Protein AF-A0A956BKE4-F1 (afdb_monomer_lite)

Sequence (329 aa):
MQPDVLEALGRVFEAPDSHETRLVVGDRLLELGDPRGELVQLQHAGGPPTRRAAWLLRKHRRTLLGPLERVAFHDAGFRLGFAHDVILRSSELYRLDRDGIDTSPYWSTVRRLGLARSARGWALAQDLPGLDEVRTLGNDALLDLLTGPTRAWTGLGLEGATLRDPFGEADAALLEALPELPRVLPSLRRLTVDPSGLREAQDLLPALDLRTLTVHTTWMDARLAALVPPGLERLVLSWPAWFGRSSWELELCGRTLVIRRHARLPDPPVALLRLLRVTHRHFPFTRVVIEDHAGWTAPPGRIAQLRLHHDLRERMGVREVSTPAWWTG

Foldseek 3Di:
DDPVLVVLVVVCLVVVPPLVSLQVSLCVCVVVVHLLSVLLVQLVVDDDQDPSNVVSCVPCVCVLAPLCNQFFDSDFDDHSSATAAGEGDQVSLVVCVPPVSLPDSSLSNHAEYEYPQDPSVLVSLVSRPRHQEYADYALNSLLCLLPDDADNHLEYHHAPVACDDPVGHRDVSSLVSLLCCCVSCVNYAEYEYEPVVLVSCQVVQQVHQYQEYEYAYPDDDLCVLVRHHPNHQWYWYWYDQPVDFWIWTWIDGQQETEIETDGDDDDDQPVVLVVCVSCCVRRQHQEYEYYYPPPDQDDDDVVSVVVSVCCCCPVRVRNYYHDPPSNND

Structure (mmCIF, N/CA/C/O backbone):
data_AF-A0A956BKE4-F1
#
_entry.id   AF-A0A956BKE4-F1
#
loop_
_atom_site.group_PDB
_atom_site.id
_atom_site.type_symbol
_atom_site.label_atom_id
_atom_site.label_alt_id
_atom_site.label_comp_id
_atom_site.label_asym_id
_atom_site.label_entity_id
_atom_site.label_seq_id
_atom_site.pdbx_PDB_ins_code
_atom_site.Cartn_x
_atom_site.Cartn_y
_atom_site.Cartn_z
_atom_site.occupancy
_atom_site.B_iso_or_equiv
_atom_site.auth_seq_id
_atom_site.auth_comp_id
_atom_site.auth_asym_id
_atom_site.auth_atom_id
_atom_site.pdbx_PDB_model_num
ATOM 1 N N . MET A 1 1 ? -13.024 13.998 21.765 1.00 76.38 1 MET A N 1
ATOM 2 C CA . MET A 1 1 ? -13.622 12.710 21.355 1.00 76.38 1 MET A CA 1
ATOM 3 C C . MET A 1 1 ? -14.324 12.129 22.569 1.00 76.38 1 MET A C 1
ATOM 5 O O . MET A 1 1 ? -13.790 12.302 23.658 1.00 76.38 1 MET A O 1
ATOM 9 N N . GLN A 1 2 ? -15.525 11.567 22.413 1.00 88.69 2 GLN A N 1
ATOM 10 C CA . GLN A 1 2 ? -16.280 11.014 23.545 1.00 88.69 2 GLN A CA 1
ATOM 11 C C . GLN A 1 2 ? -15.562 9.762 24.118 1.00 88.69 2 GLN A C 1
ATOM 13 O O . GLN A 1 2 ? -14.835 9.104 23.365 1.00 88.69 2 GLN A O 1
ATOM 18 N N . PRO A 1 3 ? -15.677 9.457 25.429 1.00 89.62 3 PRO A N 1
ATOM 19 C CA . PRO A 1 3 ? -14.931 8.361 26.068 1.00 89.62 3 PRO A CA 1
ATOM 20 C C . PRO A 1 3 ? -15.222 6.970 25.489 1.00 89.62 3 PRO A C 1
ATOM 22 O O . PRO A 1 3 ? -14.313 6.167 25.320 1.00 89.62 3 PRO A O 1
ATOM 25 N N . ASP A 1 4 ? -16.473 6.718 25.122 1.00 89.25 4 ASP A N 1
ATOM 26 C CA . ASP A 1 4 ? -16.939 5.497 24.461 1.00 89.25 4 ASP A CA 1
ATOM 27 C C . ASP A 1 4 ? -16.286 5.289 23.082 1.00 89.25 4 ASP A C 1
ATOM 29 O O . ASP A 1 4 ? -15.895 4.179 22.730 1.00 89.25 4 ASP A O 1
ATOM 33 N N . VAL A 1 5 ? -16.090 6.364 22.313 1.00 91.12 5 VAL A N 1
ATOM 34 C CA . VAL A 1 5 ? -15.376 6.314 21.026 1.00 91.12 5 VAL A CA 1
ATOM 35 C C . VAL A 1 5 ? -13.895 6.004 21.226 1.00 91.12 5 VAL A C 1
ATOM 37 O O . VAL A 1 5 ? -13.310 5.255 20.445 1.00 91.12 5 VAL A O 1
ATOM 40 N N . LEU A 1 6 ? -13.275 6.579 22.260 1.00 92.00 6 LEU A N 1
ATOM 41 C CA . LEU A 1 6 ? -11.884 6.285 22.616 1.00 92.00 6 LEU A CA 1
ATOM 42 C C . LEU A 1 6 ? -11.709 4.813 23.000 1.00 92.00 6 LEU A C 1
ATOM 44 O O . LEU A 1 6 ? -10.761 4.180 22.541 1.00 92.00 6 LEU A O 1
ATOM 48 N N . GLU A 1 7 ? -12.639 4.264 23.781 1.00 93.56 7 GLU A N 1
ATOM 49 C CA . GLU A 1 7 ? -12.646 2.849 24.154 1.00 93.56 7 GLU A CA 1
ATOM 50 C C . GLU A 1 7 ? -12.809 1.946 22.923 1.00 93.56 7 GLU A C 1
ATOM 52 O O . GLU A 1 7 ? -12.041 1.002 22.731 1.00 93.56 7 GLU A O 1
ATOM 57 N N . ALA A 1 8 ? -13.756 2.265 22.039 1.00 92.56 8 ALA A N 1
ATOM 58 C CA . ALA A 1 8 ? -13.988 1.492 20.825 1.00 92.56 8 ALA A CA 1
ATOM 59 C C . ALA A 1 8 ? -12.773 1.535 19.872 1.00 92.56 8 ALA A C 1
ATOM 61 O O . ALA A 1 8 ? -12.405 0.515 19.288 1.00 92.56 8 ALA A O 1
ATOM 62 N N . LEU A 1 9 ? -12.093 2.684 19.765 1.00 95.06 9 LEU A N 1
ATOM 63 C CA . LEU A 1 9 ? -10.816 2.792 19.052 1.00 95.06 9 LEU A CA 1
ATOM 64 C C . LEU A 1 9 ? -9.717 1.941 19.699 1.00 95.06 9 LEU A C 1
ATOM 66 O O . LEU A 1 9 ? -8.976 1.282 18.976 1.00 95.06 9 LEU A O 1
ATOM 70 N N . GLY A 1 10 ? -9.641 1.909 21.033 1.00 95.81 10 GLY A N 1
ATOM 71 C CA . GLY A 1 10 ? -8.727 1.036 21.775 1.00 95.81 10 GLY A CA 1
ATOM 72 C C . GLY A 1 10 ? -8.870 -0.429 21.365 1.00 95.81 10 GLY A C 1
ATOM 73 O O . GLY A 1 10 ? -7.882 -1.061 21.001 1.00 95.81 10 GLY A O 1
ATOM 74 N N . ARG A 1 11 ? -10.109 -0.927 21.276 1.00 96.12 11 ARG A N 1
ATOM 75 C CA . ARG A 1 11 ? -10.391 -2.302 20.827 1.00 96.12 11 ARG A CA 1
ATOM 76 C C . ARG A 1 11 ? -9.941 -2.566 19.388 1.00 96.12 11 ARG A C 1
ATOM 78 O O . ARG A 1 11 ? -9.489 -3.666 19.085 1.00 96.12 11 ARG A O 1
ATOM 85 N N . VAL A 1 12 ? -10.034 -1.576 18.492 1.00 96.62 12 VAL A N 1
ATOM 86 C CA . VAL A 1 12 ? -9.461 -1.706 17.137 1.00 96.62 12 VAL A CA 1
ATOM 87 C C . VAL A 1 12 ? -7.946 -1.840 17.208 1.00 96.62 12 VAL A C 1
ATOM 89 O O . VAL A 1 12 ? -7.381 -2.604 16.438 1.00 96.62 12 VAL A O 1
ATOM 92 N N . PHE A 1 13 ? -7.273 -1.122 18.103 1.00 95.00 13 PHE A N 1
ATOM 93 C CA . PHE A 1 13 ? -5.817 -1.200 18.214 1.00 95.00 13 PHE A CA 1
ATOM 94 C C . PHE A 1 13 ? -5.327 -2.499 18.864 1.00 95.00 13 PHE A C 1
ATOM 96 O O . PHE A 1 13 ? -4.248 -2.978 18.526 1.00 95.00 13 PHE A O 1
ATOM 103 N N . GLU A 1 14 ? -6.129 -3.094 19.745 1.00 95.19 14 GLU A N 1
ATOM 104 C CA . GLU A 1 14 ? -5.876 -4.420 20.324 1.00 95.19 14 GLU A CA 1
ATOM 105 C C . GLU A 1 14 ? -6.155 -5.553 19.322 1.00 95.19 14 GLU A C 1
ATOM 107 O O . GLU A 1 14 ? -5.438 -6.551 19.296 1.00 95.19 14 GLU A O 1
ATOM 112 N N . ALA A 1 15 ? -7.166 -5.386 18.461 1.00 95.50 15 ALA A N 1
ATOM 113 C CA . ALA A 1 15 ? -7.554 -6.352 17.434 1.00 95.50 15 ALA A CA 1
ATOM 114 C C . ALA A 1 15 ? -7.604 -5.711 16.029 1.00 95.50 15 ALA A C 1
ATOM 116 O O . ALA A 1 15 ? -8.676 -5.625 15.413 1.00 95.50 15 ALA A O 1
ATOM 117 N N . PRO A 1 16 ? -6.454 -5.286 15.469 1.00 95.12 16 PRO A N 1
ATOM 118 C CA . PRO A 1 16 ? -6.404 -4.493 14.240 1.00 95.12 16 PRO A CA 1
ATOM 119 C C . PRO A 1 16 ? -7.000 -5.179 13.015 1.00 95.12 16 PRO A C 1
ATOM 121 O O . PRO A 1 16 ? -7.456 -4.476 12.116 1.00 95.12 16 PRO A O 1
ATOM 124 N N . ASP A 1 17 ? -7.073 -6.506 12.946 1.00 93.75 17 ASP A N 1
ATOM 125 C CA . ASP A 1 17 ? -7.699 -7.196 11.808 1.00 93.75 17 ASP A CA 1
ATOM 126 C C . ASP A 1 17 ? -9.184 -7.499 11.981 1.00 93.75 17 ASP A C 1
ATOM 128 O O . ASP A 1 17 ? -9.814 -7.957 11.027 1.00 93.75 17 ASP A O 1
ATOM 132 N N . SER A 1 18 ? -9.769 -7.205 13.144 1.00 96.62 18 SER A N 1
ATOM 133 C CA . SER A 1 18 ? -11.194 -7.424 13.376 1.00 96.62 18 SER A CA 1
ATOM 134 C C . SER A 1 18 ? -12.027 -6.447 12.547 1.00 96.62 18 SER A C 1
ATOM 136 O O . SER A 1 18 ? -12.136 -5.257 12.860 1.00 96.62 18 SER A O 1
ATOM 138 N N . HIS A 1 19 ? -12.620 -6.944 11.457 1.00 96.25 19 HIS A N 1
ATOM 139 C CA . HIS A 1 19 ? -13.528 -6.148 10.626 1.00 96.25 19 HIS A CA 1
ATOM 140 C C . HIS A 1 19 ? -14.740 -5.712 11.440 1.00 96.25 19 HIS A C 1
ATOM 142 O O . HIS A 1 19 ? -15.080 -4.537 11.409 1.00 96.25 19 HIS A O 1
ATOM 148 N N . GLU A 1 20 ? -15.318 -6.621 12.225 1.00 96.62 20 GLU A N 1
ATOM 149 C CA . GLU A 1 20 ? -16.465 -6.350 13.095 1.00 96.62 20 GLU A CA 1
ATOM 150 C C . GLU A 1 20 ? -16.193 -5.175 14.043 1.00 96.62 20 GLU A C 1
ATOM 152 O O . GLU A 1 20 ? -16.960 -4.214 14.077 1.00 96.62 20 GLU A O 1
ATOM 157 N N . THR A 1 21 ? -15.047 -5.174 14.731 1.00 96.75 21 THR A N 1
ATOM 158 C CA . THR A 1 21 ? -14.680 -4.083 15.649 1.00 96.75 21 THR A CA 1
ATOM 159 C C . THR A 1 21 ? -14.525 -2.749 14.913 1.00 96.75 21 THR A C 1
ATOM 161 O O . THR A 1 21 ? -14.952 -1.708 15.416 1.00 96.75 21 THR A O 1
ATOM 164 N N . ARG A 1 22 ? -13.967 -2.760 13.694 1.00 97.88 22 ARG A N 1
ATOM 165 C CA . ARG A 1 22 ? -13.851 -1.552 12.861 1.00 97.88 22 ARG A CA 1
ATOM 166 C C . ARG A 1 22 ? -15.215 -1.028 12.402 1.00 97.88 22 ARG A C 1
ATOM 168 O O . ARG A 1 22 ? -15.371 0.188 12.328 1.00 97.88 22 ARG A O 1
ATOM 175 N N . LEU A 1 23 ? -16.183 -1.904 12.118 1.00 97.69 23 LEU A N 1
ATOM 176 C CA . LEU A 1 23 ? -17.549 -1.514 11.743 1.00 97.69 23 LEU A CA 1
ATOM 177 C C . LEU A 1 23 ? -18.296 -0.878 12.913 1.00 97.69 23 LEU A C 1
ATOM 179 O O . LEU A 1 23 ? -18.848 0.202 12.739 1.00 97.69 23 LEU A O 1
ATOM 183 N N . VAL A 1 24 ? -18.205 -1.462 14.112 1.00 96.56 24 VAL A N 1
ATOM 184 C CA . VAL A 1 24 ? -18.804 -0.888 15.331 1.00 96.56 24 VAL A CA 1
ATOM 185 C C . VAL A 1 24 ? -18.264 0.522 15.602 1.00 96.56 24 VAL A C 1
ATOM 187 O O . VAL A 1 24 ? -19.028 1.450 15.872 1.00 96.56 24 VAL A O 1
ATOM 190 N N . VAL A 1 25 ? -16.946 0.721 15.473 1.00 97.31 25 VAL A N 1
ATOM 191 C CA . VAL A 1 25 ? -16.342 2.063 15.553 1.00 97.31 25 VAL A CA 1
ATOM 192 C C . VAL A 1 25 ? -16.839 2.966 14.425 1.00 97.31 25 VAL A C 1
ATOM 194 O O . VAL A 1 25 ? -17.095 4.147 14.652 1.00 97.31 25 VAL A O 1
ATOM 197 N N . GLY A 1 26 ? -16.975 2.427 13.213 1.00 97.44 26 GLY A N 1
ATOM 198 C CA . GLY A 1 26 ? -17.485 3.137 1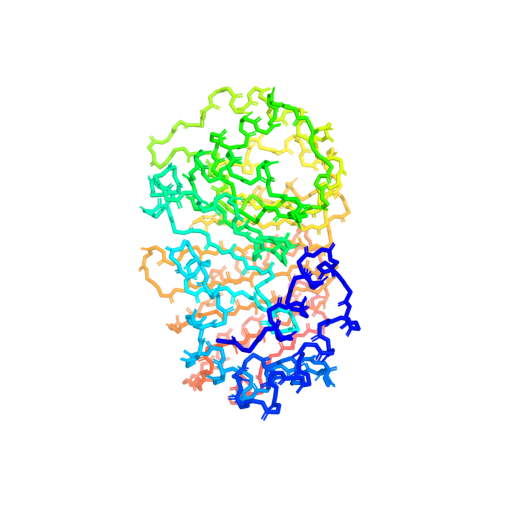2.047 1.00 97.44 26 GLY A CA 1
ATOM 199 C C . GLY A 1 26 ? -18.893 3.688 12.247 1.00 97.44 26 GLY A C 1
ATOM 200 O O . GLY A 1 26 ? -19.108 4.869 11.981 1.00 97.44 26 GLY A O 1
ATOM 201 N N . ASP A 1 27 ? -19.819 2.873 12.754 1.00 97.62 27 ASP A N 1
ATOM 202 C CA . ASP A 1 27 ? -21.195 3.273 13.068 1.00 97.62 27 ASP A CA 1
ATOM 203 C C . ASP A 1 27 ? -21.211 4.400 14.102 1.00 97.62 27 ASP A C 1
ATOM 205 O O . ASP A 1 27 ? -21.812 5.452 13.879 1.00 97.62 27 ASP A O 1
ATOM 209 N N . ARG A 1 28 ? -20.450 4.246 15.193 1.00 96.38 28 ARG A N 1
ATOM 210 C CA . ARG A 1 28 ? -20.397 5.263 16.249 1.00 96.38 28 ARG A CA 1
ATOM 211 C C . ARG A 1 28 ? -19.804 6.587 15.768 1.00 96.38 28 ARG A C 1
ATOM 213 O O . ARG A 1 28 ? -20.284 7.661 16.117 1.00 96.38 28 ARG A O 1
ATOM 220 N N . LEU A 1 29 ? -18.755 6.524 14.953 1.00 96.81 29 LEU A N 1
ATOM 221 C CA . LEU A 1 29 ? -18.141 7.707 14.352 1.00 96.81 29 LEU A CA 1
ATOM 222 C C . LEU A 1 29 ? -19.062 8.368 13.321 1.00 96.81 29 LEU A C 1
ATOM 224 O O . LEU A 1 29 ? -19.060 9.594 13.209 1.00 96.81 29 LEU A O 1
ATOM 228 N N . LEU A 1 30 ? -19.871 7.585 12.604 1.00 97.38 30 LEU A N 1
ATOM 229 C CA . LEU A 1 30 ? -20.850 8.100 11.652 1.00 97.38 30 LEU A CA 1
ATOM 230 C C . LEU A 1 30 ? -21.956 8.893 12.358 1.00 97.38 30 LEU A C 1
ATOM 232 O O . LEU A 1 30 ? -22.290 9.984 11.898 1.00 97.38 30 LEU A O 1
ATOM 236 N N . GLU A 1 31 ? -22.467 8.402 13.492 1.00 96.56 31 GLU A N 1
ATOM 237 C CA . GLU A 1 31 ? -23.450 9.118 14.327 1.00 96.56 31 GLU A CA 1
ATOM 238 C C . GLU A 1 31 ? -22.936 10.490 14.791 1.00 96.56 31 GLU A C 1
ATOM 240 O O . GLU A 1 31 ? -23.704 11.442 14.923 1.00 96.56 31 GLU A O 1
ATOM 245 N N . LEU A 1 32 ? -21.623 10.609 14.997 1.00 96.19 32 LEU A N 1
ATOM 246 C CA . LEU A 1 32 ? -20.953 11.851 15.392 1.00 96.19 32 LEU A CA 1
ATOM 247 C C . LEU A 1 32 ? -20.557 12.743 14.206 1.00 96.19 32 LEU A C 1
ATOM 249 O O . LEU A 1 32 ? -19.983 13.814 14.410 1.00 96.19 32 LEU A O 1
ATOM 253 N N . GLY A 1 33 ? -20.832 12.314 12.971 1.00 96.12 33 GLY A N 1
ATOM 254 C CA . GLY A 1 33 ? -20.437 13.025 11.756 1.00 96.12 33 GLY A CA 1
ATOM 255 C C . GLY A 1 33 ? -18.925 13.031 11.500 1.00 96.12 33 GLY A C 1
ATOM 256 O O . GLY A 1 33 ? -18.431 13.897 10.773 1.00 96.12 33 GLY A O 1
ATOM 257 N N . ASP A 1 34 ? -18.172 12.098 12.090 1.00 97.31 34 ASP A N 1
ATOM 258 C CA . ASP A 1 34 ? -16.735 11.980 11.858 1.00 97.31 34 ASP A CA 1
ATOM 259 C C . ASP A 1 34 ? -16.465 11.355 10.470 1.00 97.31 34 ASP A C 1
ATOM 261 O O . ASP A 1 34 ? -17.034 10.311 10.126 1.00 97.31 34 ASP A O 1
ATOM 265 N N . PRO A 1 35 ? -15.572 11.950 9.651 1.00 97.88 35 PRO A N 1
ATOM 266 C CA . PRO A 1 35 ? -15.281 11.466 8.300 1.00 97.88 35 PRO A CA 1
ATOM 267 C C . PRO A 1 35 ? -14.727 10.034 8.258 1.00 97.88 35 PRO A C 1
ATOM 269 O O . PRO A 1 35 ? -14.822 9.378 7.218 1.00 97.88 35 PRO A O 1
ATOM 272 N N . ARG A 1 36 ? -14.138 9.533 9.352 1.00 97.88 36 ARG A N 1
ATOM 273 C CA . ARG A 1 36 ? -13.688 8.142 9.456 1.00 97.88 36 ARG A CA 1
ATOM 274 C C . ARG A 1 36 ? -14.869 7.181 9.444 1.00 97.88 36 ARG A C 1
ATOM 276 O O . ARG A 1 36 ? -14.777 6.170 8.756 1.00 97.88 36 ARG A O 1
ATOM 283 N N . GLY A 1 37 ? -15.957 7.504 10.146 1.00 98.06 37 GLY A N 1
ATOM 284 C CA . GLY A 1 37 ? -17.164 6.676 10.173 1.00 98.06 37 GLY A CA 1
ATOM 285 C C . GLY A 1 37 ? -17.753 6.499 8.778 1.00 98.06 37 GLY A C 1
ATOM 286 O O . GLY A 1 37 ? -17.958 5.377 8.321 1.00 98.06 37 GLY A O 1
ATOM 287 N N . GLU A 1 38 ? -17.891 7.601 8.034 1.00 98.31 38 GLU A N 1
ATOM 288 C CA . GLU A 1 38 ? -18.344 7.556 6.638 1.00 98.31 38 GLU A CA 1
ATOM 289 C C . GLU A 1 38 ? -17.397 6.730 5.746 1.00 98.31 38 GLU A C 1
ATOM 291 O O . GLU A 1 38 ? -17.845 5.921 4.931 1.00 98.31 38 GLU A O 1
ATOM 296 N N . LEU A 1 39 ? -16.077 6.884 5.911 1.00 98.19 39 LEU A N 1
ATOM 297 C CA . LEU A 1 39 ? -15.095 6.120 5.140 1.00 98.19 39 LEU A CA 1
ATOM 298 C C . LEU A 1 39 ? -15.158 4.611 5.433 1.00 98.19 39 LEU A C 1
ATOM 300 O O . LEU A 1 39 ? -15.017 3.823 4.498 1.00 98.19 39 LEU A O 1
ATOM 304 N N . VAL A 1 40 ? -15.386 4.207 6.690 1.00 98.25 40 VAL A N 1
ATOM 305 C CA . VAL A 1 40 ? -15.578 2.795 7.071 1.00 98.25 40 VAL A CA 1
ATOM 306 C C . VAL A 1 40 ? -16.740 2.196 6.286 1.00 98.25 40 VAL A C 1
ATOM 308 O O . VAL A 1 40 ? -16.545 1.186 5.613 1.00 98.25 40 VAL A O 1
ATOM 311 N N . GLN A 1 41 ? -17.908 2.846 6.301 1.00 98.00 41 GLN A N 1
ATOM 312 C CA . GLN A 1 41 ? -19.104 2.340 5.620 1.00 98.00 41 GLN A CA 1
ATOM 313 C C . GLN A 1 41 ? -18.906 2.223 4.110 1.00 98.00 41 GLN A C 1
ATOM 315 O O . GLN A 1 41 ? -19.234 1.202 3.506 1.00 98.00 41 GLN A O 1
ATOM 320 N N . LEU A 1 42 ? -18.300 3.244 3.494 1.00 97.31 42 LEU A N 1
ATOM 321 C CA . LEU A 1 42 ? -18.018 3.236 2.059 1.00 97.31 42 LEU A CA 1
ATOM 322 C C . LEU A 1 42 ? -17.060 2.111 1.657 1.00 97.31 42 LEU A C 1
ATOM 324 O O . LEU A 1 42 ? -17.205 1.553 0.575 1.00 97.31 42 LEU A O 1
ATOM 328 N N . GLN A 1 43 ? -16.072 1.791 2.495 1.00 96.75 43 GLN A N 1
ATOM 329 C CA . GLN A 1 43 ? -15.139 0.699 2.222 1.00 96.75 43 GLN A CA 1
ATOM 330 C C . GLN A 1 43 ? -15.736 -0.675 2.549 1.00 96.75 43 GLN A C 1
ATOM 332 O O . GLN A 1 43 ? -15.395 -1.647 1.878 1.00 96.75 43 GLN A O 1
ATOM 337 N N . HIS A 1 44 ? -16.627 -0.762 3.538 1.00 96.94 44 HIS A N 1
ATOM 338 C CA . HIS A 1 44 ? -17.317 -1.997 3.903 1.00 96.94 44 HIS A CA 1
ATOM 339 C C . HIS A 1 44 ? -18.329 -2.445 2.848 1.00 96.94 44 HIS A C 1
ATOM 341 O O . HIS A 1 44 ? -18.372 -3.629 2.522 1.00 96.94 44 HIS A O 1
ATOM 347 N N . ALA A 1 45 ? -19.077 -1.502 2.262 1.00 95.31 45 ALA A N 1
ATOM 348 C CA . ALA A 1 45 ? -20.019 -1.775 1.174 1.00 95.31 45 ALA A CA 1
ATOM 349 C C . ALA A 1 45 ? -19.361 -2.474 -0.037 1.00 95.31 45 ALA A C 1
ATOM 351 O O . ALA A 1 45 ? -20.048 -3.082 -0.857 1.00 95.31 45 ALA A O 1
ATOM 352 N N . GLY A 1 46 ? -18.029 -2.414 -0.132 1.00 90.19 46 GLY A N 1
ATOM 353 C CA . GLY A 1 46 ? -17.246 -3.067 -1.167 1.00 90.19 46 GLY A CA 1
ATOM 354 C C . GLY A 1 46 ? -17.316 -2.346 -2.512 1.00 90.19 46 GLY A C 1
ATOM 355 O O . GLY A 1 46 ? -17.866 -1.254 -2.653 1.00 90.19 46 GLY A O 1
ATOM 356 N N . GLY A 1 47 ? -16.716 -2.967 -3.526 1.00 84.25 47 GLY A N 1
ATOM 357 C CA . GLY A 1 47 ? -16.659 -2.415 -4.878 1.00 84.25 47 GLY A CA 1
ATOM 358 C C . GLY A 1 47 ? -15.521 -1.407 -5.108 1.00 84.25 47 GLY A C 1
ATOM 359 O O . GLY A 1 47 ? -14.656 -1.207 -4.251 1.00 84.25 47 GLY A O 1
ATOM 360 N N . PRO A 1 48 ? -15.459 -0.812 -6.314 1.00 83.81 48 PRO A N 1
ATOM 361 C CA . PRO A 1 48 ? -14.403 0.126 -6.674 1.00 83.81 48 PRO A CA 1
ATOM 362 C C . PRO A 1 48 ? -14.476 1.411 -5.829 1.00 83.81 48 PRO A C 1
ATOM 364 O O . PRO A 1 48 ? -15.572 1.833 -5.452 1.00 83.81 48 PRO A O 1
ATOM 367 N N . PRO A 1 49 ? -13.335 2.086 -5.573 1.00 86.81 49 PRO A N 1
ATOM 368 C CA . PRO A 1 49 ? -13.306 3.320 -4.795 1.00 86.81 49 PRO A CA 1
ATOM 369 C C . PRO A 1 49 ? -14.296 4.358 -5.330 1.00 86.81 49 PRO A C 1
ATOM 371 O O . PRO A 1 49 ? -14.193 4.824 -6.467 1.00 86.81 49 PRO A O 1
ATOM 374 N N . THR A 1 50 ? -15.264 4.744 -4.500 1.00 92.94 50 THR A N 1
ATOM 375 C CA . THR A 1 50 ? -16.257 5.745 -4.892 1.00 92.94 50 THR A CA 1
ATOM 376 C C . THR A 1 50 ? -15.622 7.136 -4.954 1.00 92.94 50 THR A C 1
ATOM 378 O O . THR A 1 50 ? -14.679 7.456 -4.222 1.00 92.94 50 THR A O 1
ATOM 381 N N . ARG A 1 51 ? -16.186 8.031 -5.781 1.00 95.31 51 ARG A N 1
ATOM 382 C CA . ARG A 1 51 ? -15.779 9.452 -5.804 1.00 95.31 51 ARG A CA 1
ATOM 383 C C . ARG A 1 51 ? -15.881 10.098 -4.419 1.00 95.31 51 ARG A C 1
ATOM 385 O O . ARG A 1 51 ? -15.092 10.987 -4.100 1.00 95.31 51 ARG A O 1
ATOM 392 N N . ARG A 1 52 ? -16.831 9.640 -3.595 1.00 96.75 52 ARG A N 1
ATOM 393 C CA . ARG A 1 52 ? -17.019 10.122 -2.227 1.00 96.75 52 ARG A CA 1
ATOM 394 C C . ARG A 1 52 ? -15.888 9.677 -1.301 1.00 96.75 52 ARG A C 1
ATOM 396 O O . ARG A 1 52 ? -15.324 10.529 -0.621 1.00 96.75 52 ARG A O 1
ATOM 403 N N . ALA A 1 53 ? -15.492 8.404 -1.342 1.00 96.25 53 ALA A N 1
ATOM 404 C CA . ALA A 1 53 ? -14.351 7.904 -0.573 1.00 96.25 53 ALA A CA 1
ATOM 405 C C . ALA A 1 53 ? -13.052 8.631 -0.961 1.00 96.25 53 ALA A C 1
ATOM 407 O O . ALA A 1 53 ? -12.318 9.104 -0.094 1.00 96.25 53 ALA A O 1
ATOM 408 N N . ALA A 1 54 ? -12.813 8.822 -2.263 1.00 94.81 54 ALA A N 1
ATOM 409 C CA . ALA A 1 54 ? -11.665 9.586 -2.750 1.00 94.81 54 ALA A CA 1
ATOM 410 C C . ALA A 1 54 ? -11.677 11.044 -2.250 1.00 94.81 54 ALA A C 1
ATOM 412 O O . ALA A 1 54 ? -10.642 11.586 -1.858 1.00 94.81 54 ALA A O 1
ATOM 413 N N . TRP A 1 55 ? -12.849 11.686 -2.219 1.00 96.50 55 TRP A N 1
ATOM 414 C CA . TRP A 1 55 ? -12.995 13.036 -1.676 1.00 96.50 55 TRP A CA 1
ATOM 415 C C . TRP A 1 55 ? -12.711 13.097 -0.170 1.00 96.50 55 TRP A C 1
ATOM 417 O O . TRP A 1 55 ? -11.995 14.005 0.258 1.00 96.50 55 TRP A O 1
ATOM 427 N N . LEU A 1 56 ? -13.216 12.136 0.616 1.00 97.25 56 LEU A N 1
ATOM 428 C CA . LEU A 1 56 ? -12.954 12.046 2.058 1.00 97.25 56 LEU A CA 1
ATOM 429 C C . LEU A 1 56 ? -11.461 11.897 2.330 1.00 97.25 56 LEU A C 1
ATOM 431 O O . LEU A 1 56 ? -10.901 12.673 3.101 1.00 97.25 56 LEU A O 1
ATOM 435 N N . LEU A 1 57 ? -10.806 10.965 1.635 1.00 95.38 57 LEU A N 1
ATOM 436 C CA . LEU A 1 57 ? -9.368 10.744 1.747 1.00 95.38 57 LEU A CA 1
ATOM 437 C C . LEU A 1 57 ? -8.573 11.995 1.388 1.00 95.38 57 LEU A C 1
ATOM 439 O O . LEU A 1 57 ? -7.635 12.334 2.095 1.00 95.38 57 LEU A O 1
ATOM 443 N N . ARG A 1 58 ? -8.966 12.724 0.340 1.00 94.31 58 ARG A N 1
ATOM 444 C CA . ARG A 1 58 ? -8.287 13.964 -0.052 1.00 94.31 58 ARG A CA 1
ATOM 445 C C . ARG A 1 58 ? -8.487 15.090 0.964 1.00 94.31 58 ARG A C 1
ATOM 447 O O . ARG A 1 58 ? -7.543 15.818 1.252 1.00 94.31 58 ARG A O 1
ATOM 454 N N . LYS A 1 59 ? -9.706 15.266 1.485 1.00 96.81 59 LYS A N 1
ATOM 455 C CA . LYS A 1 59 ? -10.066 16.410 2.340 1.00 96.81 59 LYS A CA 1
ATOM 456 C C . LYS A 1 59 ? -9.728 16.194 3.815 1.00 96.81 59 LYS A C 1
ATOM 458 O O . LYS A 1 59 ? -9.255 17.116 4.470 1.00 96.81 59 LYS A O 1
ATOM 463 N N . HIS A 1 60 ? -9.966 14.994 4.333 1.00 96.62 60 HIS A N 1
ATOM 464 C CA . HIS A 1 60 ? -9.868 14.668 5.759 1.00 96.62 60 HIS A CA 1
ATOM 465 C C . HIS A 1 60 ? -8.645 13.815 6.099 1.00 96.62 60 HIS A C 1
ATOM 467 O O . HIS A 1 60 ? -8.514 13.344 7.225 1.00 96.62 60 HIS A O 1
ATOM 473 N N . ARG A 1 61 ? -7.714 13.653 5.153 1.00 94.94 61 ARG A N 1
ATOM 474 C CA . ARG A 1 61 ? -6.519 12.817 5.295 1.00 94.94 61 ARG A CA 1
ATOM 475 C C . ARG A 1 61 ? -5.799 12.961 6.629 1.00 94.94 61 ARG A C 1
ATOM 477 O O . ARG A 1 61 ? -5.462 11.969 7.263 1.00 94.94 61 ARG A O 1
ATOM 484 N N . ARG A 1 62 ? -5.541 14.209 7.026 1.00 94.44 62 ARG A N 1
ATOM 485 C CA . ARG A 1 62 ? -4.758 14.533 8.220 1.00 94.44 62 ARG A CA 1
ATOM 486 C C . ARG A 1 62 ? -5.453 14.014 9.477 1.00 94.44 62 ARG A C 1
ATOM 488 O O . ARG A 1 62 ? -4.837 13.335 10.287 1.00 94.44 62 ARG A O 1
ATOM 495 N N . THR A 1 63 ? -6.762 14.236 9.569 1.00 95.00 63 THR A N 1
ATOM 496 C CA . THR A 1 63 ? -7.620 13.709 10.638 1.00 95.00 63 THR A CA 1
ATOM 497 C C . THR A 1 63 ? -7.674 12.179 10.626 1.00 95.00 63 THR A C 1
ATOM 499 O O . THR A 1 63 ? -7.600 11.549 11.677 1.00 95.00 63 THR A O 1
ATOM 502 N N . LEU A 1 64 ? -7.750 11.563 9.443 1.00 96.25 64 LEU A N 1
ATOM 503 C CA . LEU A 1 64 ? -7.797 10.104 9.296 1.00 96.25 64 LEU A CA 1
ATOM 504 C C . LEU A 1 64 ? -6.472 9.417 9.678 1.00 96.25 64 LEU A C 1
ATOM 506 O O . LEU A 1 64 ? -6.485 8.307 10.208 1.00 96.25 64 LEU A O 1
ATOM 510 N N . LEU A 1 65 ? -5.328 10.064 9.458 1.00 94.19 65 LEU A N 1
ATOM 511 C CA . LEU A 1 65 ? -4.025 9.555 9.903 1.00 94.19 65 LEU A CA 1
ATOM 512 C C . LEU A 1 65 ? -3.783 9.755 11.398 1.00 94.19 65 LEU A C 1
ATOM 514 O O . LEU A 1 65 ? -3.004 9.011 11.992 1.00 94.19 65 LEU A O 1
ATOM 518 N N . GLY A 1 66 ? -4.432 10.752 12.002 1.00 92.44 66 GLY A N 1
ATOM 519 C CA . GLY A 1 66 ? -4.222 11.086 13.404 1.00 92.44 66 GLY A CA 1
ATOM 520 C C . GLY A 1 66 ? -2.736 11.373 13.680 1.00 92.44 66 GLY A C 1
ATOM 521 O O . GLY A 1 66 ? -2.117 12.129 12.926 1.00 92.44 66 GLY A O 1
ATOM 522 N N . PRO A 1 67 ? -2.133 10.762 14.716 1.00 90.38 67 PRO A N 1
ATOM 523 C CA . PRO A 1 67 ? -0.715 10.949 15.036 1.00 90.38 67 PRO A CA 1
ATOM 524 C C . PRO A 1 67 ? 0.252 10.586 13.898 1.00 90.38 67 PRO A C 1
ATOM 526 O O . PRO A 1 67 ? 1.311 11.203 13.782 1.00 90.38 67 PRO A O 1
ATOM 529 N N . LEU A 1 68 ? -0.122 9.646 13.017 1.00 90.25 68 LEU A N 1
ATOM 530 C CA . LEU A 1 68 ? 0.727 9.208 11.902 1.00 90.25 68 LEU A CA 1
ATOM 531 C C . LEU A 1 68 ? 0.919 10.291 10.831 1.00 90.25 68 LEU A C 1
ATOM 533 O O . LEU A 1 68 ? 1.818 10.182 10.001 1.00 90.25 68 LEU A O 1
ATOM 537 N N . GLU A 1 69 ? 0.105 11.352 10.832 1.00 91.25 69 GLU A N 1
ATOM 538 C CA . GLU A 1 69 ? 0.173 12.430 9.838 1.00 91.25 69 GLU A CA 1
ATOM 539 C C . GLU A 1 69 ? 1.547 13.095 9.759 1.00 91.25 69 GLU A C 1
ATOM 541 O O . GLU A 1 69 ? 1.964 13.507 8.679 1.00 91.25 69 GLU A O 1
ATOM 546 N N . ARG A 1 70 ? 2.258 13.155 10.889 1.00 86.56 70 ARG A N 1
ATOM 547 C CA . ARG A 1 70 ? 3.576 13.790 10.990 1.00 86.56 70 ARG A CA 1
ATOM 548 C C . ARG A 1 70 ? 4.649 13.044 10.205 1.00 86.56 70 ARG A C 1
ATOM 550 O O . ARG A 1 70 ? 5.568 13.665 9.688 1.00 86.56 70 ARG A O 1
ATOM 557 N N . VAL A 1 71 ? 4.520 11.725 10.107 1.00 85.88 71 VAL A N 1
ATOM 558 C CA . VAL A 1 71 ? 5.557 10.840 9.556 1.00 85.88 71 VAL A CA 1
ATOM 559 C C . VAL A 1 71 ? 5.158 10.249 8.211 1.00 85.88 71 VAL A C 1
ATOM 561 O O . VAL A 1 71 ? 6.021 9.936 7.392 1.00 85.88 71 VAL A O 1
ATOM 564 N N . ALA A 1 72 ? 3.856 10.148 7.943 1.00 87.88 72 ALA A N 1
ATOM 565 C CA . ALA A 1 72 ? 3.331 9.607 6.704 1.00 87.88 72 ALA A CA 1
ATOM 566 C C . ALA A 1 72 ? 3.465 10.598 5.530 1.00 87.88 72 ALA A C 1
ATOM 568 O O . ALA A 1 72 ? 2.990 11.737 5.556 1.00 87.88 72 ALA A O 1
ATOM 569 N N . PHE A 1 73 ? 4.039 10.123 4.428 1.00 83.94 73 PHE A N 1
ATOM 570 C CA . PHE A 1 73 ? 3.996 10.733 3.103 1.00 83.94 73 PHE A CA 1
ATOM 571 C C . PHE A 1 73 ? 2.557 10.865 2.599 1.00 83.94 73 PHE A C 1
ATOM 573 O O . PHE A 1 73 ? 1.665 10.256 3.170 1.00 83.94 73 PHE A O 1
ATOM 580 N N . HIS A 1 74 ? 2.307 11.651 1.545 1.00 77.56 74 HIS A N 1
ATOM 581 C CA . HIS A 1 74 ? 0.960 12.013 1.076 1.00 77.56 74 HIS A CA 1
ATOM 582 C C . HIS A 1 74 ? 0.082 10.851 0.567 1.00 77.56 74 HIS A C 1
ATOM 584 O O . HIS A 1 74 ? -1.138 10.998 0.547 1.00 77.56 74 HIS A O 1
ATOM 590 N N . ASP A 1 75 ? 0.653 9.683 0.278 1.00 81.81 75 ASP A N 1
ATOM 591 C CA . ASP A 1 75 ? -0.055 8.579 -0.393 1.00 81.81 75 ASP A CA 1
ATOM 592 C C . ASP A 1 75 ? -0.358 7.382 0.519 1.00 81.81 75 ASP A C 1
ATOM 594 O O . ASP A 1 75 ? -0.266 6.223 0.128 1.00 81.81 75 ASP A O 1
ATOM 598 N N . ALA A 1 76 ? -0.740 7.658 1.767 1.00 91.62 76 ALA A N 1
ATOM 599 C CA . ALA A 1 76 ? -1.188 6.601 2.677 1.00 91.62 76 ALA A CA 1
ATOM 600 C C . ALA A 1 76 ? -2.481 5.932 2.177 1.00 91.62 76 ALA A C 1
ATOM 602 O O . ALA A 1 76 ? -3.457 6.612 1.847 1.00 91.62 76 ALA A O 1
ATOM 603 N N . GLY A 1 77 ? -2.488 4.602 2.171 1.00 93.25 77 GLY A N 1
ATOM 604 C CA . GLY A 1 77 ? -3.657 3.782 1.873 1.00 93.25 77 GLY A CA 1
ATOM 605 C C . GLY A 1 77 ? -4.428 3.424 3.139 1.00 93.25 77 GLY A C 1
ATOM 606 O O . GLY A 1 77 ? -3.858 3.267 4.222 1.00 93.25 77 GLY A O 1
ATOM 607 N N . PHE A 1 78 ? -5.744 3.289 2.987 1.00 96.06 78 PHE A N 1
ATOM 608 C CA . PHE A 1 78 ? -6.672 3.058 4.090 1.00 96.06 78 PHE A CA 1
ATOM 609 C C . PHE A 1 78 ? -7.491 1.792 3.863 1.00 96.06 78 PHE A C 1
ATOM 611 O O . PHE A 1 78 ? -7.955 1.548 2.748 1.00 96.06 78 PHE A O 1
ATOM 618 N N . ARG A 1 79 ? -7.735 1.036 4.936 1.00 96.31 79 ARG A N 1
ATOM 619 C CA . ARG A 1 79 ? -8.652 -0.109 4.964 1.00 96.31 79 ARG A CA 1
ATOM 620 C C . ARG A 1 79 ? -9.648 0.079 6.099 1.00 96.31 79 ARG A C 1
ATOM 622 O O . ARG A 1 79 ? -9.234 0.262 7.242 1.00 96.31 79 ARG A O 1
ATOM 629 N N . LEU A 1 80 ? -10.941 0.018 5.785 1.00 97.12 80 LEU A N 1
ATOM 630 C CA . LEU A 1 80 ? -12.039 0.275 6.722 1.00 97.12 80 LEU A CA 1
ATOM 631 C C . LEU A 1 80 ? -11.771 1.513 7.598 1.00 97.12 80 LEU A C 1
ATOM 633 O O . LEU A 1 80 ? -11.778 1.423 8.815 1.00 97.12 80 LEU A O 1
ATOM 637 N N . GLY A 1 81 ? -11.420 2.647 6.987 1.00 96.88 81 GLY A N 1
ATOM 638 C CA . GLY A 1 81 ? -11.200 3.922 7.680 1.00 96.88 81 GLY A CA 1
ATOM 639 C C . GLY A 1 81 ? -9.879 4.087 8.445 1.00 96.88 81 GLY A C 1
ATOM 640 O O . GLY A 1 81 ? -9.601 5.189 8.917 1.00 96.88 81 GLY A O 1
ATOM 641 N N . PHE A 1 82 ? -9.033 3.059 8.552 1.00 97.38 82 PHE A N 1
ATOM 642 C CA . PHE A 1 82 ? -7.735 3.145 9.241 1.00 97.38 82 PHE A CA 1
ATOM 643 C C . PHE A 1 82 ? -6.570 3.062 8.265 1.00 97.38 82 PHE A C 1
ATOM 645 O O . PHE A 1 82 ? -6.686 2.436 7.209 1.00 97.38 82 PHE A O 1
ATOM 652 N N . ALA A 1 83 ? -5.450 3.689 8.630 1.00 96.19 83 ALA A N 1
ATOM 653 C CA . ALA A 1 83 ? -4.212 3.570 7.876 1.00 96.19 83 ALA A CA 1
ATOM 654 C C . ALA A 1 83 ? -3.823 2.093 7.784 1.00 96.19 83 ALA A C 1
ATOM 656 O O . ALA A 1 83 ? -3.868 1.367 8.769 1.00 96.19 83 ALA A O 1
ATOM 657 N N . HIS A 1 84 ? -3.493 1.653 6.582 1.00 95.31 84 HIS A N 1
ATOM 658 C CA . HIS A 1 84 ? -3.102 0.277 6.294 1.00 95.31 84 HIS A CA 1
ATOM 659 C C . HIS A 1 84 ? -1.773 0.253 5.543 1.00 95.31 84 HIS A C 1
ATOM 661 O O . HIS A 1 84 ? -0.922 -0.596 5.794 1.00 95.31 84 HIS A O 1
ATOM 667 N N . ASP A 1 85 ? -1.595 1.230 4.655 1.00 93.25 85 ASP A N 1
ATOM 668 C CA . ASP A 1 85 ? -0.389 1.469 3.884 1.00 93.25 85 ASP A CA 1
ATOM 669 C C . ASP A 1 85 ? 0.167 2.831 4.248 1.00 93.25 85 ASP A C 1
ATOM 671 O O . ASP A 1 85 ? -0.505 3.845 4.055 1.00 93.25 85 ASP A O 1
ATOM 675 N N . VAL A 1 86 ? 1.394 2.875 4.742 1.00 91.69 86 VAL A N 1
ATOM 676 C CA . VAL A 1 86 ? 2.063 4.126 5.082 1.00 91.69 86 VAL A CA 1
ATOM 677 C C . VAL A 1 86 ? 3.405 4.162 4.376 1.00 91.69 86 VAL A C 1
ATOM 679 O O . VAL A 1 86 ? 4.136 3.186 4.379 1.00 91.69 86 VAL A O 1
ATOM 682 N N . ILE A 1 87 ? 3.749 5.291 3.771 1.00 87.56 87 ILE A N 1
ATOM 683 C CA . ILE A 1 87 ? 5.111 5.562 3.299 1.00 87.56 87 ILE A CA 1
ATOM 684 C C . ILE A 1 87 ? 5.678 6.613 4.241 1.00 87.56 87 ILE A C 1
ATOM 686 O O . ILE A 1 87 ? 4.994 7.598 4.501 1.00 87.56 87 ILE A O 1
ATOM 690 N N . LEU A 1 88 ? 6.881 6.431 4.772 1.00 85.62 88 LEU A N 1
ATOM 691 C CA . LEU A 1 88 ? 7.497 7.384 5.690 1.00 85.62 88 LEU A CA 1
ATOM 692 C C . LEU A 1 88 ? 8.281 8.457 4.946 1.00 85.62 88 LEU A C 1
ATOM 694 O O . LEU A 1 88 ? 8.984 8.189 3.973 1.00 85.62 88 LEU A O 1
ATOM 698 N N . ARG A 1 89 ? 8.172 9.693 5.430 1.00 80.25 89 ARG A N 1
ATOM 699 C CA . ARG A 1 89 ? 8.998 10.818 4.985 1.00 80.25 89 ARG A CA 1
ATOM 700 C C . ARG A 1 89 ? 10.386 10.690 5.594 1.00 80.25 89 ARG A C 1
ATOM 702 O O . ARG A 1 89 ? 10.521 10.833 6.805 1.00 80.25 89 ARG A O 1
ATOM 709 N N . SER A 1 90 ? 11.413 10.507 4.767 1.00 72.69 90 SER A N 1
ATOM 710 C CA . SER A 1 90 ? 12.809 10.406 5.225 1.00 72.69 90 SER A CA 1
ATOM 711 C C . SER A 1 90 ? 13.231 11.571 6.130 1.00 72.69 90 SER A C 1
ATOM 713 O O . SER A 1 90 ? 13.881 11.354 7.148 1.00 72.69 90 SER A O 1
ATOM 715 N N . SER A 1 91 ? 12.794 12.796 5.819 1.00 74.38 91 SER A N 1
ATOM 716 C CA . SER A 1 91 ? 13.080 13.998 6.615 1.00 74.38 91 SER A CA 1
ATOM 717 C C . SER A 1 91 ? 12.451 13.992 8.013 1.00 74.38 91 SER A C 1
ATOM 719 O O . SER A 1 91 ? 12.968 14.643 8.915 1.00 74.38 91 SER A O 1
ATOM 721 N N . GLU A 1 92 ? 11.344 13.273 8.202 1.00 74.62 92 GLU A N 1
ATOM 722 C CA . GLU A 1 92 ? 10.598 13.231 9.465 1.00 74.62 92 GLU A CA 1
ATOM 723 C C . GLU A 1 92 ? 11.027 12.055 10.352 1.00 74.62 92 GLU A C 1
ATOM 725 O O . GLU A 1 92 ? 10.753 12.059 11.549 1.00 74.62 92 GLU A O 1
ATOM 730 N N . LEU A 1 93 ? 11.768 11.083 9.805 1.00 70.44 93 LEU A N 1
ATOM 731 C CA . LEU A 1 93 ? 12.286 9.947 10.573 1.00 70.44 93 LEU A CA 1
ATOM 732 C C . LEU A 1 93 ? 13.251 10.386 11.680 1.00 70.44 93 LEU A C 1
ATOM 734 O O . LEU A 1 93 ? 13.230 9.823 12.766 1.00 70.44 93 LEU A O 1
ATOM 738 N N . TYR A 1 94 ? 14.033 11.448 11.465 1.00 67.06 94 TYR A N 1
ATOM 739 C CA . TYR A 1 94 ? 14.907 12.015 12.503 1.00 67.06 94 TYR A CA 1
ATOM 740 C C . TYR A 1 94 ? 14.143 12.605 13.697 1.00 67.06 94 TYR A C 1
ATOM 742 O O . TYR A 1 94 ? 14.736 12.834 14.749 1.00 67.06 94 TYR A O 1
ATOM 750 N N . ARG A 1 95 ? 12.840 12.878 13.544 1.00 65.31 95 ARG A N 1
ATOM 751 C CA . ARG A 1 95 ? 11.985 13.394 14.621 1.00 65.31 95 ARG A CA 1
ATOM 752 C C . ARG A 1 95 ? 11.308 12.286 15.428 1.00 65.31 95 ARG A C 1
ATOM 754 O O . ARG A 1 95 ? 10.815 12.574 16.514 1.00 65.31 95 ARG A O 1
ATOM 761 N N . LEU A 1 96 ? 11.325 11.039 14.944 1.00 67.25 96 LEU A N 1
ATOM 762 C CA . LEU A 1 96 ? 10.723 9.893 15.634 1.00 67.25 96 LEU A CA 1
ATOM 763 C C . LEU A 1 96 ? 11.317 9.679 17.034 1.00 67.25 96 LEU A C 1
ATOM 765 O O . LEU A 1 96 ? 10.556 9.503 17.982 1.00 67.25 96 LEU A O 1
ATOM 769 N N . ASP A 1 97 ? 12.645 9.786 17.163 1.00 57.91 97 ASP A N 1
ATOM 770 C CA . ASP A 1 97 ? 13.377 9.541 18.418 1.00 57.91 97 ASP A CA 1
ATOM 771 C C . ASP A 1 97 ? 13.051 10.560 19.524 1.00 57.91 97 ASP A C 1
ATOM 773 O O . ASP A 1 97 ? 13.198 10.267 20.707 1.00 57.91 97 ASP A O 1
ATOM 777 N N . ARG A 1 98 ? 12.636 11.782 19.160 1.00 54.91 98 ARG A N 1
ATOM 778 C CA . ARG A 1 98 ? 12.402 12.865 20.133 1.00 54.91 98 ARG A CA 1
ATOM 779 C C . ARG A 1 98 ? 10.997 12.870 20.725 1.00 54.91 98 ARG A C 1
ATOM 781 O O . ARG A 1 98 ? 10.841 13.297 21.865 1.00 54.91 98 ARG A O 1
ATOM 788 N N . ASP A 1 99 ? 10.004 12.401 19.973 1.00 57.41 99 ASP A N 1
ATOM 789 C CA . ASP A 1 99 ? 8.591 12.653 20.284 1.00 57.41 99 ASP A CA 1
ATOM 790 C C . ASP A 1 99 ? 7.804 11.391 20.695 1.00 57.41 99 ASP A C 1
ATOM 792 O O . ASP A 1 99 ? 6.590 11.464 20.883 1.00 57.41 99 ASP A O 1
ATOM 796 N N . GLY A 1 100 ? 8.454 10.226 20.832 1.00 57.31 100 GLY A N 1
ATOM 797 C CA . GLY A 1 100 ? 7.804 9.003 21.330 1.00 57.31 100 GLY A CA 1
ATOM 798 C C . GLY A 1 100 ? 6.751 8.411 20.384 1.00 57.31 100 GLY A C 1
ATOM 799 O O . GLY A 1 100 ? 5.809 7.754 20.832 1.00 57.31 100 GLY A O 1
ATOM 800 N N . ILE A 1 101 ? 6.896 8.630 19.069 1.00 58.34 101 ILE A N 1
ATOM 801 C CA . ILE A 1 101 ? 5.968 8.128 18.035 1.00 58.34 101 ILE A CA 1
ATOM 802 C C . ILE A 1 101 ? 5.878 6.592 18.019 1.00 58.34 101 ILE A C 1
ATOM 804 O O . ILE A 1 101 ? 4.849 6.058 17.599 1.00 58.34 101 ILE A O 1
ATOM 808 N N . ASP A 1 102 ? 6.890 5.905 18.546 1.00 62.88 102 ASP A N 1
ATOM 809 C CA . ASP A 1 102 ? 6.921 4.453 18.774 1.00 62.88 102 ASP A CA 1
ATOM 810 C C . ASP A 1 102 ? 5.738 3.942 19.631 1.00 62.88 102 ASP A C 1
ATOM 812 O O . ASP A 1 102 ? 5.279 2.815 19.505 1.00 62.88 102 ASP A O 1
ATOM 816 N N . THR A 1 103 ? 5.120 4.814 20.435 1.00 72.12 103 THR A N 1
ATOM 817 C CA . THR A 1 103 ? 4.022 4.423 21.339 1.00 72.12 103 THR A CA 1
ATOM 818 C C . THR A 1 103 ? 2.619 4.611 20.762 1.00 72.12 103 THR A C 1
ATOM 820 O O . THR A 1 103 ? 1.631 4.299 21.431 1.00 72.12 103 THR A O 1
ATOM 823 N N . SER A 1 104 ? 2.471 5.149 19.542 1.00 87.19 104 SER A N 1
ATOM 824 C CA . SER A 1 104 ? 1.128 5.427 19.024 1.00 87.19 104 SER A CA 1
ATOM 825 C C . SER A 1 104 ? 0.389 4.127 18.686 1.00 87.19 104 SER A C 1
ATOM 827 O O . SER A 1 104 ? 0.816 3.405 17.782 1.00 87.19 104 SER A O 1
ATOM 829 N N . PRO A 1 105 ? -0.788 3.859 19.283 1.00 91.81 105 PRO A N 1
ATOM 830 C CA . PRO A 1 105 ? -1.526 2.631 19.004 1.00 91.81 105 PRO A CA 1
ATOM 831 C C . PRO A 1 105 ? -2.053 2.580 17.561 1.00 91.81 105 PRO A C 1
ATOM 833 O O . PRO A 1 105 ? -2.404 1.511 17.074 1.00 91.81 105 PRO A O 1
ATOM 836 N N . TYR A 1 106 ? -2.036 3.699 16.825 1.00 92.50 106 TYR A N 1
ATOM 837 C CA . TYR A 1 106 ? -2.386 3.748 15.402 1.00 92.50 106 TYR A CA 1
ATOM 838 C C . TYR A 1 106 ? -1.486 2.859 14.533 1.00 92.50 106 TYR A C 1
ATOM 840 O O . TYR A 1 106 ? -1.951 2.350 13.509 1.00 92.50 106 TYR A O 1
ATOM 848 N N . TRP A 1 107 ? -0.234 2.630 14.938 1.00 91.62 107 TRP A N 1
ATOM 849 C CA . TRP A 1 107 ? 0.682 1.748 14.216 1.00 91.62 107 TRP A CA 1
ATOM 850 C C . TRP A 1 107 ? 0.219 0.294 14.167 1.00 91.62 107 TRP A C 1
ATOM 852 O O . TRP A 1 107 ? 0.519 -0.390 13.193 1.00 91.62 107 TRP A O 1
ATOM 862 N N . SER A 1 108 ? -0.579 -0.160 15.140 1.00 93.56 108 SER A N 1
ATOM 863 C CA . SER A 1 108 ? -1.164 -1.512 15.138 1.00 93.56 108 SER A CA 1
ATOM 864 C C . SER A 1 108 ? -1.992 -1.802 13.880 1.00 93.56 108 SER A C 1
ATOM 866 O O . SER A 1 108 ? -2.111 -2.950 13.461 1.00 93.56 108 SER A O 1
ATOM 868 N N . THR A 1 109 ? -2.553 -0.763 13.248 1.00 95.06 109 THR A N 1
ATOM 869 C CA . THR A 1 109 ? -3.395 -0.899 12.050 1.00 95.06 109 THR A CA 1
ATOM 870 C C . THR A 1 109 ? -2.609 -0.911 10.737 1.00 95.06 109 THR A C 1
ATOM 872 O O . THR A 1 109 ? -3.166 -1.304 9.706 1.00 95.06 109 THR A O 1
ATOM 875 N N . VAL A 1 110 ? -1.331 -0.516 10.769 1.00 94.38 110 VAL A N 1
ATOM 876 C CA . VAL A 1 110 ? -0.457 -0.419 9.596 1.00 94.38 110 VAL A CA 1
ATOM 877 C C . VAL A 1 110 ? 0.127 -1.792 9.288 1.00 94.38 110 VAL A C 1
ATOM 879 O O . VAL A 1 110 ? 0.924 -2.316 10.056 1.00 94.38 110 VAL A O 1
ATOM 882 N N . ARG A 1 111 ? -0.241 -2.352 8.132 1.00 92.56 111 ARG A N 1
ATOM 883 C CA . ARG A 1 111 ? 0.263 -3.653 7.660 1.00 92.56 111 ARG A CA 1
ATOM 884 C C . ARG A 1 111 ? 1.394 -3.520 6.654 1.00 92.56 111 ARG A C 1
ATOM 886 O O . ARG A 1 111 ? 2.209 -4.428 6.531 1.00 92.56 111 ARG A O 1
ATOM 893 N N . ARG A 1 112 ? 1.444 -2.394 5.933 1.00 90.62 112 ARG A N 1
ATOM 894 C CA . ARG A 1 112 ? 2.399 -2.161 4.846 1.00 90.62 112 ARG A CA 1
ATOM 895 C C . ARG A 1 112 ? 3.122 -0.832 5.032 1.00 90.62 112 ARG A C 1
ATOM 897 O O . ARG A 1 112 ? 2.472 0.212 5.111 1.00 90.62 112 ARG A O 1
ATOM 904 N N . LEU A 1 113 ? 4.452 -0.863 5.064 1.00 88.25 113 LEU A N 1
ATOM 905 C CA . LEU A 1 113 ? 5.283 0.312 5.333 1.00 88.25 113 LEU A CA 1
ATOM 906 C C . LEU A 1 113 ? 6.328 0.533 4.240 1.00 88.25 113 LEU A C 1
ATOM 908 O O . LEU A 1 113 ? 7.137 -0.340 3.966 1.00 88.25 113 LEU A O 1
ATOM 912 N N . GLY A 1 114 ? 6.344 1.704 3.617 1.00 85.25 114 GLY A N 1
ATOM 913 C CA . GLY A 1 114 ? 7.448 2.148 2.771 1.00 85.25 114 GLY A CA 1
ATOM 914 C C . GLY A 1 114 ? 8.443 2.963 3.587 1.00 85.25 114 GLY A C 1
ATOM 915 O O . GLY A 1 114 ? 8.087 4.022 4.099 1.00 85.25 114 GLY A O 1
ATOM 916 N N . LEU A 1 115 ? 9.684 2.501 3.707 1.00 77.88 115 LEU A N 1
ATOM 917 C CA . LEU A 1 115 ? 10.778 3.253 4.310 1.00 77.88 115 LEU A CA 1
ATOM 918 C C . LEU A 1 115 ? 11.545 3.993 3.213 1.00 77.88 115 LEU A C 1
ATOM 920 O O . LEU A 1 115 ? 12.239 3.382 2.399 1.00 77.88 115 LEU A O 1
ATOM 924 N N . ALA A 1 116 ? 11.430 5.318 3.162 1.00 66.56 116 ALA A N 1
ATOM 925 C CA . ALA A 1 116 ? 12.217 6.117 2.230 1.00 66.56 116 ALA A CA 1
ATOM 926 C C . ALA A 1 116 ? 13.712 6.049 2.607 1.00 66.56 116 ALA A C 1
ATOM 928 O O . ALA A 1 116 ? 14.148 6.813 3.463 1.00 66.56 116 ALA A O 1
ATOM 929 N N . ARG A 1 117 ? 14.467 5.117 1.995 1.00 65.88 117 ARG A N 1
ATOM 930 C CA . ARG A 1 117 ? 15.941 4.938 2.050 1.00 65.88 117 ARG A CA 1
ATOM 931 C C . ARG A 1 117 ? 16.611 5.307 3.387 1.00 65.88 117 ARG A C 1
ATOM 933 O O . ARG A 1 117 ? 17.631 5.985 3.399 1.00 65.88 117 ARG A O 1
ATOM 940 N N . SER A 1 118 ? 16.031 4.922 4.519 1.00 66.00 118 SER A N 1
ATOM 941 C CA . SER A 1 118 ? 16.516 5.356 5.830 1.00 66.00 118 SER A CA 1
ATOM 942 C C . SER A 1 118 ? 16.709 4.168 6.754 1.00 66.00 118 SER A C 1
ATOM 944 O O . SER A 1 118 ? 15.734 3.495 7.090 1.00 66.00 118 SER A O 1
ATOM 946 N N . ALA A 1 119 ? 17.947 3.978 7.216 1.00 65.56 119 ALA A N 1
ATOM 947 C CA . ALA A 1 119 ? 18.300 3.010 8.255 1.00 65.56 119 ALA A CA 1
ATOM 948 C C . ALA A 1 119 ? 17.476 3.208 9.543 1.00 65.56 119 ALA A C 1
ATOM 950 O O . ALA A 1 119 ? 17.059 2.254 10.184 1.00 65.56 119 ALA A O 1
ATOM 951 N N . ARG A 1 120 ? 17.126 4.451 9.903 1.00 69.00 120 ARG A N 1
ATOM 952 C CA . ARG A 1 120 ? 16.281 4.708 11.087 1.00 69.00 120 ARG A CA 1
ATOM 953 C C . ARG A 1 120 ? 14.841 4.249 10.917 1.00 69.00 120 ARG A C 1
ATOM 955 O O . ARG A 1 120 ? 14.227 3.776 11.865 1.00 69.00 120 ARG A O 1
ATOM 962 N N . GLY A 1 121 ? 14.300 4.383 9.707 1.00 70.19 121 GLY A N 1
ATOM 963 C CA . GLY A 1 121 ? 12.974 3.851 9.406 1.00 70.19 121 GLY A CA 1
ATOM 964 C C . GLY A 1 121 ? 12.911 2.335 9.604 1.00 70.19 121 GLY A C 1
ATOM 965 O O . GLY A 1 121 ? 11.857 1.807 9.949 1.00 70.19 121 GLY A O 1
ATOM 966 N N . TRP A 1 122 ? 14.041 1.652 9.421 1.00 76.62 122 TRP A N 1
ATOM 967 C CA . TRP A 1 122 ? 14.148 0.213 9.596 1.00 76.62 122 TRP A CA 1
ATOM 968 C C . TRP A 1 122 ? 14.104 -0.224 11.053 1.00 76.62 122 TRP A C 1
ATOM 970 O O . TRP A 1 122 ? 13.313 -1.107 11.366 1.00 76.62 122 TRP A O 1
ATOM 980 N N . ALA A 1 123 ? 14.848 0.441 11.941 1.00 76.19 123 ALA A N 1
ATOM 981 C CA . ALA A 1 123 ? 14.764 0.175 13.377 1.00 76.19 123 ALA A CA 1
ATOM 982 C C . ALA A 1 123 ? 13.312 0.276 13.879 1.00 76.19 123 ALA A C 1
ATOM 984 O O . ALA A 1 123 ? 12.802 -0.670 14.464 1.00 76.19 123 ALA A O 1
ATOM 985 N N . LEU A 1 124 ? 12.596 1.351 13.513 1.00 75.19 124 LEU A N 1
ATOM 986 C CA . LEU A 1 124 ? 11.168 1.480 13.832 1.00 75.19 124 LEU A CA 1
ATOM 987 C C . LEU A 1 124 ? 10.354 0.295 13.292 1.00 75.19 124 LEU A C 1
ATOM 989 O O . LEU A 1 124 ? 9.533 -0.269 14.006 1.00 75.19 124 LEU A O 1
ATOM 993 N N . ALA A 1 125 ? 10.553 -0.077 12.025 1.00 79.75 125 ALA A N 1
ATOM 994 C CA . ALA A 1 125 ? 9.795 -1.156 11.397 1.00 79.75 125 ALA A CA 1
ATOM 995 C C . ALA A 1 125 ? 9.941 -2.491 12.147 1.00 79.75 125 ALA A C 1
ATOM 997 O O . ALA A 1 125 ? 8.968 -3.244 12.220 1.00 79.75 125 ALA A O 1
ATOM 998 N N . GLN A 1 126 ? 11.112 -2.765 12.732 1.00 79.06 126 GLN A N 1
ATOM 999 C CA . GLN A 1 126 ? 11.361 -3.980 13.511 1.00 79.06 126 GLN A CA 1
ATOM 1000 C C . GLN A 1 126 ? 10.506 -4.079 14.774 1.00 79.06 126 GLN A C 1
ATOM 1002 O O . GLN A 1 126 ? 10.159 -5.199 15.153 1.00 79.06 126 GLN A O 1
ATOM 1007 N N . ASP A 1 127 ? 10.087 -2.952 15.346 1.00 81.62 127 ASP A N 1
ATOM 1008 C CA . ASP A 1 127 ? 9.328 -2.909 16.599 1.00 81.62 127 ASP A CA 1
ATOM 1009 C C . ASP A 1 127 ? 7.811 -2.793 16.385 1.00 81.62 127 ASP A C 1
ATOM 1011 O O . ASP A 1 127 ? 7.022 -3.067 17.290 1.00 81.62 127 ASP A O 1
ATOM 1015 N N . LEU A 1 128 ? 7.354 -2.473 15.167 1.00 84.50 128 LEU A N 1
ATOM 1016 C CA . LEU A 1 128 ? 5.923 -2.299 14.904 1.00 84.50 128 LEU A CA 1
ATOM 1017 C C . LEU A 1 128 ? 5.162 -3.638 14.990 1.00 84.50 128 LEU A C 1
ATOM 1019 O O . LEU A 1 128 ? 5.383 -4.516 14.149 1.00 84.50 128 LEU A O 1
ATOM 1023 N N . PRO A 1 129 ? 4.206 -3.811 15.926 1.00 77.25 129 PRO A N 1
ATOM 1024 C CA . PRO A 1 129 ? 3.591 -5.110 16.230 1.00 77.25 129 PRO A CA 1
ATOM 1025 C C . PRO A 1 129 ? 2.638 -5.621 15.140 1.00 77.25 129 PRO A C 1
ATOM 1027 O O . PRO A 1 129 ? 2.296 -6.800 15.127 1.00 77.25 129 PRO A O 1
ATOM 1030 N N . GLY A 1 130 ? 2.222 -4.752 14.215 1.00 79.62 130 GLY A N 1
ATOM 1031 C CA . GLY A 1 130 ? 1.293 -5.088 13.137 1.00 79.62 130 GLY A CA 1
ATOM 1032 C C . GLY A 1 130 ? 1.902 -5.131 11.736 1.00 79.62 130 GLY A C 1
ATOM 1033 O O . GLY A 1 130 ? 1.181 -5.313 10.758 1.00 79.62 130 GLY A O 1
ATOM 1034 N N . LEU A 1 131 ? 3.206 -4.921 11.601 1.00 87.56 131 LEU A N 1
ATOM 1035 C CA . LEU A 1 131 ? 3.784 -4.794 10.276 1.00 87.56 131 LEU A CA 1
ATOM 1036 C C . LEU A 1 131 ? 3.992 -6.173 9.637 1.00 87.56 131 LEU A C 1
ATOM 1038 O O . LEU A 1 131 ? 4.701 -7.010 10.188 1.00 87.56 131 LEU A O 1
ATOM 1042 N N . ASP A 1 132 ? 3.393 -6.377 8.463 1.00 84.62 132 ASP A N 1
ATOM 1043 C CA . ASP A 1 132 ? 3.440 -7.647 7.728 1.00 84.62 132 ASP A CA 1
ATOM 1044 C C . ASP A 1 132 ? 4.321 -7.545 6.474 1.00 84.62 132 ASP A C 1
ATOM 1046 O O . ASP A 1 132 ? 4.923 -8.537 6.048 1.00 84.62 132 ASP A O 1
ATOM 1050 N N . GLU A 1 133 ? 4.385 -6.344 5.885 1.00 84.25 133 GLU A N 1
ATOM 1051 C CA . GLU A 1 133 ? 5.130 -6.045 4.665 1.00 84.25 133 GLU A CA 1
ATOM 1052 C C . GLU A 1 133 ? 5.872 -4.707 4.763 1.00 84.25 133 GLU A C 1
ATOM 1054 O O . GLU A 1 133 ? 5.280 -3.656 5.020 1.00 84.25 133 GLU A O 1
ATOM 1059 N N . VAL A 1 134 ? 7.170 -4.712 4.461 1.00 83.44 134 VAL A N 1
ATOM 1060 C CA . VAL A 1 134 ? 7.923 -3.477 4.197 1.00 83.44 134 VAL A CA 1
ATOM 1061 C C . VAL A 1 134 ? 8.085 -3.344 2.694 1.00 83.44 134 VAL A C 1
ATOM 1063 O O . VAL A 1 134 ? 8.664 -4.222 2.081 1.00 83.44 134 VAL A O 1
ATOM 1066 N N . ARG A 1 135 ? 7.537 -2.291 2.083 1.00 76.06 135 ARG A N 1
ATOM 1067 C CA . ARG A 1 135 ? 7.467 -2.102 0.622 1.00 76.06 135 ARG A CA 1
ATOM 1068 C C . ARG A 1 135 ? 8.728 -1.521 0.001 1.00 76.06 135 ARG A C 1
ATOM 1070 O O . ARG A 1 135 ? 8.981 -1.749 -1.181 1.00 76.06 135 ARG A O 1
ATOM 1077 N N . THR A 1 136 ? 9.450 -0.709 0.761 1.00 72.00 136 THR A N 1
ATOM 1078 C CA . THR A 1 136 ? 10.627 0.013 0.284 1.00 72.00 136 THR A CA 1
ATOM 1079 C C . THR A 1 136 ? 11.692 -0.079 1.369 1.00 72.00 136 THR A C 1
ATOM 1081 O O . THR A 1 136 ? 11.416 0.273 2.516 1.00 72.00 136 THR A O 1
ATOM 1084 N N . LEU A 1 137 ? 12.884 -0.560 1.022 1.00 73.31 137 LEU A N 1
ATOM 1085 C CA . LEU A 1 137 ? 14.029 -0.675 1.926 1.00 73.31 137 LEU A CA 1
ATOM 1086 C C . LEU A 1 137 ? 15.252 -0.031 1.283 1.00 73.31 137 LEU A C 1
ATOM 1088 O O . LEU A 1 137 ? 15.515 -0.240 0.102 1.00 73.31 137 LEU A O 1
ATOM 1092 N N . GLY A 1 138 ? 15.998 0.744 2.071 1.00 72.00 138 GLY A N 1
ATOM 1093 C CA . GLY A 1 138 ? 17.353 1.148 1.695 1.00 72.00 138 GLY A CA 1
ATOM 1094 C C . GLY A 1 138 ? 18.354 0.013 1.924 1.00 72.00 138 GLY A C 1
ATOM 1095 O O . GLY A 1 138 ? 18.028 -0.975 2.578 1.00 72.00 138 GLY A O 1
ATOM 1096 N N . ASN A 1 139 ? 19.576 0.179 1.422 1.00 73.69 139 ASN A N 1
ATOM 1097 C CA . ASN A 1 139 ? 20.630 -0.835 1.531 1.00 73.69 139 ASN A CA 1
ATOM 1098 C C . ASN A 1 139 ? 21.009 -1.137 2.977 1.00 73.69 139 ASN A C 1
ATOM 1100 O O . ASN A 1 139 ? 21.029 -2.303 3.342 1.00 73.69 139 ASN A O 1
ATOM 1104 N N . ASP A 1 140 ? 21.211 -0.109 3.801 1.00 73.31 140 ASP A N 1
ATOM 1105 C CA . ASP A 1 140 ? 21.560 -0.275 5.218 1.00 73.31 140 ASP A CA 1
ATOM 1106 C C . ASP A 1 140 ? 20.505 -1.113 5.950 1.00 73.31 140 ASP A C 1
ATOM 1108 O O . ASP A 1 140 ? 20.814 -2.058 6.662 1.00 73.31 140 ASP A O 1
ATOM 1112 N N . ALA A 1 141 ? 19.230 -0.823 5.686 1.00 77.00 141 ALA A N 1
ATOM 1113 C CA . ALA A 1 141 ? 18.106 -1.551 6.259 1.00 77.00 141 ALA A CA 1
ATOM 1114 C C . ALA A 1 141 ? 18.035 -3.009 5.780 1.00 77.00 141 ALA A C 1
ATOM 1116 O O . ALA A 1 141 ? 17.647 -3.901 6.530 1.00 77.00 141 ALA A O 1
ATOM 1117 N N . LEU A 1 142 ? 18.394 -3.257 4.518 1.00 77.12 142 LEU A N 1
ATOM 1118 C CA . LEU A 1 142 ? 18.485 -4.605 3.971 1.00 77.12 142 LEU A CA 1
ATOM 1119 C C . LEU A 1 142 ? 19.672 -5.367 4.574 1.00 77.12 142 LEU A C 1
ATOM 1121 O O . LEU A 1 142 ? 19.523 -6.535 4.913 1.00 77.12 142 LEU A O 1
ATOM 1125 N N . LEU A 1 143 ? 20.821 -4.721 4.757 1.00 77.50 143 LEU A N 1
ATOM 1126 C CA . LEU A 1 143 ? 21.980 -5.322 5.409 1.00 77.50 143 LEU A CA 1
ATOM 1127 C C . LEU A 1 143 ? 21.674 -5.663 6.873 1.00 77.50 143 LEU A C 1
ATOM 1129 O O . LEU A 1 143 ? 21.932 -6.784 7.309 1.00 77.50 143 LEU A O 1
ATOM 1133 N N . ASP A 1 144 ? 21.044 -4.747 7.606 1.00 78.75 144 ASP A N 1
ATOM 1134 C CA . ASP A 1 144 ? 20.566 -4.978 8.972 1.00 78.75 144 ASP A CA 1
ATOM 1135 C C . ASP A 1 144 ? 19.539 -6.116 9.032 1.00 78.75 144 ASP A C 1
ATOM 1137 O O . ASP A 1 144 ? 19.526 -6.893 9.980 1.00 78.75 144 ASP A O 1
ATOM 1141 N N . LEU A 1 145 ? 18.661 -6.243 8.030 1.00 81.19 145 LEU A N 1
ATOM 1142 C CA . LEU A 1 145 ? 17.731 -7.371 7.934 1.00 81.19 145 LEU A CA 1
ATOM 1143 C C . LEU A 1 145 ? 18.471 -8.697 7.734 1.00 81.19 145 LEU A C 1
ATOM 1145 O O . LEU A 1 145 ? 18.113 -9.695 8.354 1.00 81.19 145 LEU A O 1
ATOM 1149 N N . LEU A 1 146 ? 19.471 -8.713 6.853 1.00 79.25 146 LEU A N 1
ATOM 1150 C CA . LEU A 1 146 ? 20.217 -9.923 6.507 1.00 79.25 146 LEU A CA 1
ATOM 1151 C C . LEU A 1 146 ? 21.153 -10.379 7.633 1.00 79.25 146 LEU A C 1
ATOM 1153 O O . LEU A 1 146 ? 21.414 -11.573 7.766 1.00 79.25 146 LEU A O 1
ATOM 1157 N N . THR A 1 147 ? 21.645 -9.442 8.442 1.00 80.25 147 THR A N 1
ATOM 1158 C CA . THR A 1 147 ? 22.602 -9.708 9.528 1.00 80.25 147 THR A CA 1
ATOM 1159 C C . THR A 1 147 ? 21.958 -9.730 10.917 1.00 80.25 147 THR A C 1
ATOM 1161 O O . THR A 1 147 ? 22.539 -10.273 11.858 1.00 80.25 147 THR A O 1
ATOM 1164 N N . GLY A 1 148 ? 20.760 -9.161 11.055 1.00 79.06 148 GLY A N 1
ATOM 1165 C CA . GLY A 1 148 ? 20.023 -9.041 12.305 1.00 79.06 148 GLY A CA 1
ATOM 1166 C C . GLY A 1 148 ? 19.104 -10.227 12.625 1.00 79.06 148 GLY A C 1
ATOM 1167 O O . GLY A 1 148 ? 19.082 -11.246 11.930 1.00 79.06 148 GLY A O 1
ATOM 1168 N N . PRO A 1 149 ? 18.327 -10.124 13.718 1.00 75.25 149 PRO A N 1
ATOM 1169 C CA . PRO A 1 149 ? 17.391 -11.166 14.116 1.00 75.25 149 PRO A CA 1
ATOM 1170 C C . PRO A 1 149 ? 16.268 -11.337 13.081 1.00 75.25 149 PRO A C 1
ATOM 1172 O O . PRO A 1 149 ? 15.577 -10.388 12.711 1.00 75.25 149 PRO A O 1
ATOM 1175 N N . THR A 1 150 ? 16.051 -12.578 12.642 1.00 68.56 150 THR A N 1
ATOM 1176 C CA . THR A 1 150 ? 14.975 -12.929 11.704 1.00 68.56 150 THR A CA 1
ATOM 1177 C C . THR A 1 150 ? 13.595 -12.678 12.312 1.00 68.56 150 THR A C 1
ATOM 1179 O O . THR A 1 150 ? 13.274 -13.204 13.379 1.00 68.56 150 THR A O 1
ATOM 1182 N N . ARG A 1 151 ? 12.740 -11.952 11.586 1.00 71.31 151 ARG A N 1
ATOM 1183 C CA . ARG A 1 151 ? 11.310 -11.789 11.885 1.00 71.31 151 ARG A CA 1
ATOM 1184 C C . ARG A 1 151 ? 10.475 -12.426 10.772 1.00 71.31 151 ARG A C 1
ATOM 1186 O O . ARG A 1 151 ? 10.875 -12.424 9.611 1.00 71.31 151 ARG A O 1
ATOM 1193 N N . ALA A 1 152 ? 9.316 -12.983 11.124 1.00 68.81 152 ALA A N 1
ATOM 1194 C CA . ALA A 1 152 ? 8.418 -13.665 10.189 1.00 68.81 152 ALA A CA 1
ATOM 1195 C C . ALA A 1 152 ? 7.609 -12.674 9.327 1.00 68.81 152 ALA A C 1
ATOM 1197 O O . ALA A 1 152 ? 6.396 -12.545 9.476 1.00 68.81 152 ALA A O 1
ATOM 1198 N N . TRP A 1 153 ? 8.282 -11.951 8.435 1.00 72.12 153 TRP A N 1
ATOM 1199 C CA . TRP A 1 153 ? 7.633 -11.086 7.448 1.00 72.12 153 TRP A CA 1
ATOM 1200 C C . TRP A 1 153 ? 6.840 -11.924 6.439 1.00 72.12 153 TRP A C 1
ATOM 1202 O O . TRP A 1 153 ? 7.291 -12.995 6.034 1.00 72.12 153 TRP A O 1
ATOM 1212 N N . THR A 1 154 ? 5.668 -11.457 6.000 1.00 64.38 154 THR A N 1
ATOM 1213 C CA . THR A 1 154 ? 4.873 -12.157 4.963 1.00 64.38 154 THR A CA 1
ATOM 1214 C C . THR A 1 154 ? 5.120 -11.605 3.561 1.00 64.38 154 THR A C 1
ATOM 1216 O O . THR A 1 154 ? 4.846 -12.282 2.571 1.00 64.38 154 THR A O 1
ATOM 1219 N N . GLY A 1 155 ? 5.688 -10.402 3.465 1.00 63.03 155 GLY A N 1
ATOM 1220 C CA . GLY A 1 155 ? 6.161 -9.821 2.219 1.00 63.03 155 GLY A CA 1
ATOM 1221 C C . GLY A 1 155 ? 7.269 -8.804 2.464 1.00 63.03 155 GLY A C 1
ATOM 1222 O O . GLY A 1 155 ? 7.302 -8.130 3.487 1.00 63.03 155 GLY A O 1
ATOM 1223 N N . LEU A 1 156 ? 8.176 -8.667 1.507 1.00 65.56 156 LEU A N 1
ATOM 1224 C CA . LEU A 1 156 ? 9.162 -7.597 1.510 1.00 65.56 156 LEU A CA 1
ATOM 1225 C C . LEU A 1 156 ? 9.229 -7.012 0.105 1.00 65.56 156 LEU A C 1
ATOM 1227 O O . LEU A 1 156 ? 9.679 -7.658 -0.828 1.00 65.56 156 LEU A O 1
ATOM 1231 N N . GLY A 1 157 ? 8.728 -5.800 -0.074 1.00 59.00 157 GLY A N 1
ATOM 1232 C CA . GLY A 1 157 ? 9.067 -4.986 -1.224 1.00 59.00 157 GLY A CA 1
ATOM 1233 C C . GLY A 1 157 ? 10.436 -4.341 -1.013 1.00 59.00 157 GLY A C 1
ATOM 1234 O O . GLY A 1 157 ? 10.688 -3.657 -0.023 1.00 59.00 157 GLY A O 1
ATOM 1235 N N . LEU A 1 158 ? 11.320 -4.524 -1.983 1.00 56.38 158 LEU A N 1
ATOM 1236 C CA . LEU A 1 158 ? 12.576 -3.788 -2.070 1.00 56.38 158 LEU A CA 1
ATOM 1237 C C . LEU A 1 158 ? 12.432 -2.621 -3.052 1.00 56.38 158 LEU A C 1
ATOM 1239 O O . LEU A 1 158 ? 13.164 -2.530 -4.024 1.00 56.38 158 LEU A O 1
ATOM 1243 N N . GLU A 1 159 ? 11.454 -1.726 -2.892 1.00 41.75 159 GLU A N 1
ATOM 1244 C CA . GLU A 1 159 ? 11.394 -0.555 -3.778 1.00 41.75 159 GLU A CA 1
ATOM 1245 C C . GLU A 1 159 ? 12.622 0.332 -3.542 1.00 41.75 159 GLU A C 1
ATOM 1247 O O . GLU A 1 159 ? 12.762 0.986 -2.507 1.00 41.75 159 GLU A O 1
ATOM 1252 N N . GLY A 1 160 ? 13.544 0.307 -4.500 1.00 37.88 160 GLY A N 1
ATOM 1253 C CA . GLY A 1 160 ? 14.777 1.061 -4.393 1.00 37.88 160 GLY A CA 1
ATOM 1254 C C . GLY A 1 160 ? 15.719 0.566 -3.295 1.00 37.88 160 GLY A C 1
ATOM 1255 O O . GLY A 1 160 ? 16.469 1.409 -2.787 1.00 37.88 160 GLY A O 1
ATOM 1256 N N . ALA A 1 161 ? 15.778 -0.753 -3.022 1.00 42.69 161 ALA A N 1
ATOM 1257 C CA . ALA A 1 161 ? 17.071 -1.360 -2.682 1.00 42.69 161 ALA A CA 1
ATOM 1258 C C . ALA A 1 161 ? 17.931 -1.160 -3.925 1.00 42.69 161 ALA A C 1
ATOM 1260 O O . ALA A 1 161 ? 17.937 -1.925 -4.890 1.00 42.69 161 ALA A O 1
ATOM 1261 N N . THR A 1 162 ? 18.475 0.041 -3.975 1.00 44.62 162 THR A N 1
ATOM 1262 C CA . THR A 1 162 ? 19.301 0.515 -5.051 1.00 44.62 162 THR A CA 1
ATOM 1263 C C . THR A 1 162 ? 20.574 -0.202 -4.687 1.00 44.62 162 THR A C 1
ATOM 1265 O O . THR A 1 162 ? 21.266 0.275 -3.801 1.00 44.62 162 THR A O 1
ATOM 1268 N N . LEU A 1 163 ? 20.823 -1.397 -5.227 1.00 48.41 163 LEU A N 1
ATOM 1269 C CA . LEU A 1 163 ? 22.109 -2.106 -5.128 1.00 48.41 163 LEU A CA 1
ATOM 1270 C C . LEU A 1 163 ? 23.151 -1.286 -5.917 1.00 48.41 163 LEU A C 1
ATOM 1272 O O . LEU A 1 163 ? 23.625 -1.625 -6.997 1.00 48.41 163 LEU A O 1
ATOM 1276 N N . ARG A 1 164 ? 23.289 -0.057 -5.432 1.00 40.41 164 ARG A N 1
ATOM 1277 C CA . ARG A 1 164 ? 23.895 1.141 -5.959 1.00 40.41 164 ARG A CA 1
ATOM 1278 C C . ARG A 1 164 ? 23.615 2.282 -4.987 1.00 40.41 164 ARG A C 1
ATOM 1280 O O . ARG A 1 164 ? 22.507 2.814 -4.894 1.00 40.41 164 ARG A O 1
ATOM 1287 N N . ASP A 1 165 ? 24.675 2.733 -4.347 1.00 44.84 165 ASP A N 1
ATOM 1288 C CA . ASP A 1 165 ? 24.827 4.147 -4.057 1.00 44.84 165 ASP A CA 1
ATOM 1289 C C . ASP A 1 165 ? 24.556 4.960 -5.355 1.00 44.84 165 ASP A C 1
ATOM 1291 O O . ASP A 1 165 ? 25.044 4.568 -6.426 1.00 44.84 165 ASP A O 1
ATOM 1295 N N . PRO A 1 166 ? 23.799 6.079 -5.342 1.00 39.91 166 PRO A N 1
ATOM 1296 C CA . PRO A 1 166 ? 23.817 7.048 -6.443 1.00 39.91 166 PRO A CA 1
ATOM 1297 C C . PRO A 1 166 ? 25.231 7.462 -6.915 1.00 39.91 166 PRO A C 1
ATOM 1299 O O . PRO A 1 166 ? 25.342 8.000 -8.018 1.00 39.91 166 PRO A O 1
ATOM 1302 N N . PHE A 1 167 ? 26.291 7.176 -6.145 1.00 45.94 167 PHE A N 1
ATOM 1303 C CA . PHE A 1 167 ? 27.698 7.405 -6.492 1.00 45.94 167 PHE A CA 1
ATOM 1304 C C . PHE A 1 167 ? 28.508 6.163 -6.917 1.00 45.94 167 PHE A C 1
ATOM 1306 O O . PHE A 1 167 ? 29.669 6.312 -7.288 1.00 45.94 167 PHE A O 1
ATOM 1313 N N . GLY A 1 168 ? 27.894 4.977 -7.026 1.00 42.81 168 GLY A N 1
ATOM 1314 C CA . GLY A 1 168 ? 28.403 3.925 -7.917 1.00 42.81 168 GLY A CA 1
ATOM 1315 C C . GLY A 1 168 ? 29.140 2.731 -7.309 1.00 42.81 168 GLY A C 1
ATOM 1316 O O . GLY A 1 168 ? 29.595 1.904 -8.096 1.00 42.81 168 GLY A O 1
ATOM 1317 N N . GLU A 1 169 ? 29.180 2.562 -5.989 1.00 51.72 169 GLU A N 1
ATOM 1318 C CA . GLU A 1 169 ? 29.602 1.299 -5.368 1.00 51.72 169 GLU A CA 1
ATOM 1319 C C . GLU A 1 169 ? 28.397 0.655 -4.668 1.00 51.72 169 GLU A C 1
ATOM 1321 O O . GLU A 1 169 ? 27.681 1.295 -3.895 1.00 51.72 169 GLU A O 1
ATOM 1326 N N . ALA A 1 170 ? 28.091 -0.596 -5.021 1.00 55.31 170 ALA A N 1
ATOM 1327 C CA . ALA A 1 170 ? 27.242 -1.420 -4.172 1.00 55.31 170 ALA A CA 1
ATOM 1328 C C . ALA A 1 170 ? 28.024 -1.683 -2.881 1.00 55.31 170 ALA A C 1
ATOM 1330 O O . ALA A 1 170 ? 29.228 -1.937 -2.937 1.00 55.31 170 ALA A O 1
ATOM 1331 N N . ASP A 1 171 ? 27.359 -1.591 -1.732 1.00 66.44 171 ASP A N 1
ATOM 1332 C CA . ASP A 1 171 ? 27.997 -1.905 -0.458 1.00 66.44 171 ASP A CA 1
ATOM 1333 C C . ASP A 1 171 ? 28.469 -3.366 -0.506 1.00 66.44 171 ASP A C 1
ATOM 1335 O O . ASP A 1 171 ? 27.654 -4.283 -0.653 1.00 66.44 171 ASP A O 1
ATOM 1339 N N . ALA A 1 172 ? 29.785 -3.584 -0.450 1.00 69.56 172 ALA A N 1
ATOM 1340 C CA . ALA A 1 172 ? 30.376 -4.916 -0.525 1.00 69.56 172 ALA A CA 1
ATOM 1341 C C . ALA A 1 172 ? 29.792 -5.846 0.550 1.00 69.56 172 ALA A C 1
ATOM 1343 O O . ALA A 1 172 ? 29.558 -7.021 0.274 1.00 69.56 172 ALA A O 1
ATOM 1344 N N . ALA A 1 173 ? 29.453 -5.308 1.727 1.00 74.69 173 ALA A N 1
ATOM 1345 C CA . ALA A 1 173 ? 28.816 -6.075 2.791 1.00 74.69 173 ALA A CA 1
ATOM 1346 C C . ALA A 1 173 ? 27.410 -6.550 2.395 1.00 74.69 173 ALA A C 1
ATOM 1348 O O . ALA A 1 173 ? 27.016 -7.672 2.710 1.00 74.69 173 ALA A O 1
ATOM 1349 N N . LEU A 1 174 ? 26.654 -5.724 1.666 1.00 72.81 174 LEU A N 1
ATOM 1350 C CA . LEU A 1 174 ? 25.340 -6.115 1.164 1.00 72.81 174 LEU A CA 1
ATOM 1351 C C . LEU A 1 174 ? 25.465 -7.222 0.117 1.00 72.81 174 LEU A C 1
ATOM 1353 O O . LEU A 1 174 ? 24.738 -8.208 0.194 1.00 72.81 174 LEU A O 1
ATOM 1357 N N . LEU A 1 175 ? 26.409 -7.090 -0.815 1.00 71.62 175 LEU A N 1
ATOM 1358 C CA . LEU A 1 175 ? 26.695 -8.118 -1.816 1.00 71.62 175 LEU A CA 1
ATOM 1359 C C . LEU A 1 175 ? 27.080 -9.461 -1.188 1.00 71.62 175 LEU A C 1
ATOM 1361 O O . LEU A 1 175 ? 26.582 -10.501 -1.616 1.00 71.62 175 LEU A O 1
ATOM 1365 N N . GLU A 1 176 ? 27.925 -9.435 -0.159 1.00 78.50 176 GLU A N 1
ATOM 1366 C CA . GLU A 1 176 ? 28.314 -10.625 0.604 1.00 78.50 176 GLU A CA 1
ATOM 1367 C C . GLU A 1 176 ? 27.136 -11.244 1.371 1.00 78.50 176 GLU A C 1
ATOM 1369 O O . GLU A 1 176 ? 27.085 -12.463 1.529 1.00 78.50 176 GLU A O 1
ATOM 1374 N N . ALA A 1 177 ? 26.168 -10.432 1.807 1.00 81.31 177 ALA A N 1
ATOM 1375 C CA . ALA A 1 177 ? 24.996 -10.883 2.555 1.00 81.31 177 ALA A CA 1
ATOM 1376 C C . ALA A 1 177 ? 23.826 -11.353 1.668 1.00 81.31 177 ALA A C 1
ATOM 1378 O O . ALA A 1 177 ? 22.964 -12.100 2.135 1.00 81.31 177 ALA A O 1
ATOM 1379 N N . LEU A 1 178 ? 23.769 -10.946 0.393 1.00 76.75 178 LEU A N 1
ATOM 1380 C CA . LEU A 1 178 ? 22.682 -11.300 -0.530 1.00 76.75 178 LEU A CA 1
ATOM 1381 C C . LEU A 1 178 ? 22.396 -12.819 -0.629 1.00 76.75 178 LEU A C 1
ATOM 1383 O O . LEU A 1 178 ? 21.219 -13.177 -0.708 1.00 76.75 178 LEU A O 1
ATOM 1387 N N . PRO A 1 179 ? 23.381 -13.741 -0.590 1.00 83.00 179 PRO A N 1
ATOM 1388 C CA . PRO A 1 179 ? 23.111 -15.181 -0.587 1.00 83.00 179 PRO A CA 1
ATOM 1389 C C . PRO A 1 179 ? 22.261 -15.686 0.591 1.00 83.00 179 PRO A C 1
ATOM 1391 O O . PRO A 1 179 ? 21.617 -16.724 0.461 1.00 83.00 179 PRO A O 1
ATOM 1394 N N . GLU A 1 180 ? 22.197 -14.957 1.710 1.00 82.81 180 GLU A N 1
ATOM 1395 C CA . GLU A 1 180 ? 21.361 -15.309 2.871 1.00 82.81 180 GLU A CA 1
ATOM 1396 C C . GLU A 1 180 ? 19.887 -14.910 2.686 1.00 82.81 180 GLU A C 1
ATOM 1398 O O . GLU A 1 180 ? 19.016 -15.310 3.461 1.00 82.81 180 GLU A O 1
ATOM 1403 N N . LEU A 1 181 ? 19.568 -14.150 1.638 1.00 78.38 181 LEU A N 1
ATOM 1404 C CA . LEU A 1 181 ? 18.237 -13.598 1.398 1.00 78.38 181 LEU A CA 1
ATOM 1405 C C . LEU A 1 181 ? 17.121 -14.667 1.323 1.00 78.38 181 LEU A C 1
ATOM 1407 O O . LEU A 1 181 ? 16.084 -14.453 1.955 1.00 78.38 181 LEU A O 1
ATOM 1411 N N . PRO A 1 182 ? 17.303 -15.848 0.688 1.00 78.44 182 PRO A N 1
ATOM 1412 C CA . PRO A 1 182 ? 16.315 -16.931 0.744 1.00 78.44 182 PRO A CA 1
ATOM 1413 C C . PRO A 1 182 ? 16.077 -17.479 2.160 1.00 78.44 182 PRO A C 1
ATOM 1415 O O . PRO A 1 182 ? 14.965 -17.899 2.480 1.00 78.44 182 PRO A O 1
ATOM 1418 N N . ARG A 1 183 ? 17.109 -17.481 3.017 1.00 79.62 183 ARG A N 1
ATOM 1419 C CA . ARG A 1 183 ? 17.025 -17.970 4.401 1.00 79.62 183 ARG A CA 1
ATOM 1420 C C . ARG A 1 183 ? 16.300 -16.975 5.299 1.00 79.62 183 ARG A C 1
ATOM 1422 O O . ARG A 1 183 ? 15.490 -17.380 6.129 1.00 79.62 183 ARG A O 1
ATOM 1429 N N . VAL A 1 184 ? 16.605 -15.689 5.145 1.00 72.62 184 VAL A N 1
ATOM 1430 C CA . VAL A 1 184 ? 16.028 -14.613 5.963 1.00 72.62 184 VAL A CA 1
ATOM 1431 C C . VAL A 1 184 ? 14.589 -14.315 5.540 1.00 72.62 184 VAL A C 1
ATOM 1433 O O . VAL A 1 184 ? 13.764 -13.934 6.368 1.00 72.62 184 VAL A O 1
ATOM 1436 N N . LEU A 1 185 ? 14.261 -14.531 4.262 1.00 71.62 185 LEU A N 1
ATOM 1437 C CA . LEU A 1 185 ? 12.969 -14.184 3.676 1.00 71.62 185 LEU A CA 1
ATOM 1438 C C . LEU A 1 185 ? 12.387 -15.325 2.820 1.00 71.62 185 LEU A C 1
ATOM 1440 O O . LEU A 1 185 ? 12.128 -15.137 1.629 1.00 71.62 185 LEU A O 1
ATOM 1444 N N . PRO A 1 186 ? 12.099 -16.504 3.397 1.00 67.25 186 PRO A N 1
ATOM 1445 C CA . PRO A 1 186 ? 11.525 -17.627 2.641 1.00 67.25 186 PRO A CA 1
ATOM 1446 C C . PRO A 1 186 ? 10.125 -17.313 2.068 1.00 67.25 186 PRO A C 1
ATOM 1448 O O . PRO A 1 186 ? 9.645 -17.942 1.121 1.00 67.25 186 PRO A O 1
ATOM 1451 N N . SER A 1 187 ? 9.454 -16.313 2.636 1.00 66.94 187 SER A N 1
ATOM 1452 C CA . SER A 1 187 ? 8.163 -15.773 2.207 1.00 66.94 187 SER A CA 1
ATOM 1453 C C . SER A 1 187 ? 8.281 -14.671 1.149 1.00 66.94 187 SER A C 1
ATOM 1455 O O . SER A 1 187 ? 7.261 -14.098 0.764 1.00 66.94 187 SER A O 1
ATOM 1457 N N . LEU A 1 188 ? 9.483 -14.343 0.656 1.00 72.44 188 LEU A N 1
ATOM 1458 C CA . LEU A 1 188 ? 9.648 -13.289 -0.339 1.00 72.44 188 LEU A CA 1
ATOM 1459 C C . LEU A 1 188 ? 8.931 -13.661 -1.637 1.00 72.44 188 LEU A C 1
ATOM 1461 O O . LEU A 1 188 ? 9.365 -14.536 -2.379 1.00 72.44 188 LEU A O 1
ATOM 1465 N N . ARG A 1 189 ? 7.823 -12.975 -1.927 1.00 73.06 189 ARG A N 1
ATOM 1466 C CA . ARG A 1 189 ? 7.057 -13.157 -3.172 1.00 73.06 189 ARG A CA 1
ATOM 1467 C C . ARG A 1 189 ? 7.268 -12.037 -4.178 1.00 73.06 189 ARG A C 1
ATOM 1469 O O . ARG A 1 189 ? 6.894 -12.197 -5.339 1.00 73.06 189 ARG A O 1
ATOM 1476 N N . ARG A 1 190 ? 7.826 -10.903 -3.754 1.00 73.56 190 ARG A N 1
ATOM 1477 C CA . ARG A 1 190 ? 8.021 -9.721 -4.593 1.00 73.56 190 ARG A CA 1
ATOM 1478 C C . ARG A 1 190 ? 9.431 -9.182 -4.418 1.00 73.56 190 ARG A C 1
ATOM 1480 O O . ARG A 1 190 ? 9.870 -9.018 -3.296 1.00 73.56 190 ARG A O 1
ATOM 1487 N N . LEU A 1 191 ? 10.096 -8.849 -5.515 1.00 78.62 191 LEU A N 1
ATOM 1488 C CA . LEU A 1 191 ? 11.389 -8.174 -5.512 1.00 78.62 191 LEU A CA 1
ATOM 1489 C C . LEU A 1 191 ? 11.320 -6.974 -6.452 1.00 78.62 191 LEU A C 1
ATOM 1491 O O . LEU A 1 191 ? 10.808 -7.094 -7.561 1.00 78.62 191 LEU A O 1
ATOM 1495 N N . THR A 1 192 ? 11.833 -5.827 -6.020 1.00 74.38 192 THR A N 1
ATOM 1496 C CA . THR A 1 192 ? 12.003 -4.653 -6.876 1.00 74.38 192 THR A CA 1
ATOM 1497 C C . THR A 1 192 ? 13.492 -4.317 -6.914 1.00 74.38 192 THR A C 1
ATOM 1499 O O . THR A 1 192 ? 14.134 -4.294 -5.874 1.00 74.38 192 THR A O 1
ATOM 1502 N N . VAL A 1 193 ? 14.068 -4.111 -8.096 1.00 74.88 193 VAL A N 1
ATOM 1503 C CA . VAL A 1 193 ? 15.506 -3.840 -8.270 1.00 74.88 193 VAL A CA 1
ATOM 1504 C C . VAL A 1 193 ? 15.733 -2.823 -9.379 1.00 74.88 193 VAL A C 1
ATOM 1506 O O . VAL A 1 193 ? 14.900 -2.657 -10.272 1.00 74.88 193 VAL A O 1
ATOM 1509 N N . ASP A 1 194 ? 16.866 -2.133 -9.333 1.00 72.06 194 ASP A N 1
ATOM 1510 C CA . ASP A 1 194 ? 17.387 -1.384 -10.478 1.00 72.06 194 ASP A CA 1
ATOM 1511 C C . ASP A 1 194 ? 18.246 -2.305 -11.389 1.00 72.06 194 ASP A C 1
ATOM 1513 O O . ASP A 1 194 ? 18.390 -3.497 -11.090 1.00 72.06 194 ASP A O 1
ATOM 1517 N N . PRO A 1 195 ? 18.824 -1.835 -12.515 1.00 71.75 195 PRO A N 1
ATOM 1518 C CA . PRO A 1 195 ? 19.564 -2.714 -13.422 1.00 71.75 195 PRO A CA 1
ATOM 1519 C C . PRO A 1 195 ? 20.885 -3.227 -12.842 1.00 71.75 195 PRO A C 1
ATOM 1521 O O . PRO A 1 195 ? 21.351 -4.290 -13.252 1.00 71.75 195 PRO A O 1
ATOM 1524 N N . SER A 1 196 ? 21.508 -2.467 -11.938 1.00 69.25 196 SER A N 1
ATOM 1525 C CA . SER A 1 196 ? 22.737 -2.880 -11.256 1.00 69.25 196 SER A CA 1
ATOM 1526 C C . SER A 1 196 ? 22.416 -3.975 -10.253 1.00 69.25 196 SER A C 1
ATOM 1528 O O . SER A 1 196 ? 23.003 -5.051 -10.318 1.00 69.25 196 SER A O 1
ATOM 1530 N N . GLY A 1 197 ? 21.378 -3.764 -9.448 1.00 71.31 197 GLY A N 1
ATOM 1531 C CA . GLY A 1 197 ? 20.920 -4.760 -8.499 1.00 71.31 197 GLY A CA 1
ATOM 1532 C C . GLY A 1 197 ? 20.436 -6.047 -9.118 1.00 71.31 197 GLY A C 1
ATOM 1533 O O . GLY A 1 197 ? 20.690 -7.121 -8.589 1.00 71.31 197 GLY A O 1
ATOM 1534 N N . LEU A 1 198 ? 19.798 -5.966 -10.282 1.00 76.50 198 LEU A N 1
ATOM 1535 C CA . LEU A 1 198 ? 19.416 -7.167 -11.004 1.00 76.50 198 LEU A CA 1
ATOM 1536 C C . LEU A 1 198 ? 20.634 -7.990 -11.450 1.00 76.50 198 LEU A C 1
ATOM 1538 O O . LEU A 1 198 ? 20.573 -9.215 -11.426 1.00 76.50 198 LEU A O 1
ATOM 1542 N N . ARG A 1 199 ? 21.730 -7.337 -11.859 1.00 75.94 199 ARG A N 1
ATOM 1543 C CA . ARG A 1 199 ? 22.967 -8.031 -12.249 1.00 75.94 199 ARG A CA 1
ATOM 1544 C C . ARG A 1 199 ? 23.598 -8.747 -11.064 1.00 75.94 199 ARG A C 1
ATOM 1546 O O . ARG A 1 199 ? 24.109 -9.841 -11.234 1.00 75.94 199 ARG A O 1
ATOM 1553 N N . GLU A 1 200 ? 23.574 -8.125 -9.898 1.00 74.81 200 GLU A N 1
ATOM 1554 C CA . GLU A 1 200 ? 24.157 -8.681 -8.678 1.00 74.81 200 GLU A CA 1
ATOM 1555 C C . GLU A 1 200 ? 23.283 -9.794 -8.090 1.00 74.81 200 GLU A C 1
ATOM 1557 O O . GLU A 1 200 ? 23.785 -10.831 -7.672 1.00 74.81 200 GLU A O 1
ATOM 1562 N N . ALA A 1 201 ? 21.960 -9.633 -8.148 1.00 74.50 201 ALA A N 1
ATOM 1563 C CA . ALA A 1 201 ? 21.009 -10.631 -7.677 1.00 74.50 201 ALA A CA 1
ATOM 1564 C C . ALA A 1 201 ? 20.790 -11.792 -8.663 1.00 74.50 201 ALA A C 1
ATOM 1566 O O . ALA A 1 201 ? 20.094 -12.742 -8.312 1.00 74.50 201 ALA A O 1
ATOM 1567 N N . GLN A 1 202 ? 21.341 -11.739 -9.883 1.00 81.50 202 GLN A N 1
ATOM 1568 C CA . GLN A 1 202 ? 20.993 -12.655 -10.979 1.00 81.50 202 GLN A CA 1
ATOM 1569 C C . GLN A 1 202 ? 21.090 -14.138 -10.608 1.00 81.50 202 GLN A C 1
ATOM 1571 O O . GLN A 1 202 ? 20.203 -14.915 -10.954 1.00 81.50 202 GLN A O 1
ATOM 1576 N N . ASP A 1 203 ? 22.142 -14.509 -9.880 1.00 81.38 203 ASP A N 1
ATOM 1577 C CA . ASP A 1 203 ? 22.435 -15.899 -9.530 1.00 81.38 203 ASP A CA 1
ATOM 1578 C C . ASP A 1 203 ? 21.559 -16.379 -8.363 1.00 81.38 203 ASP A C 1
ATOM 1580 O O . ASP A 1 203 ? 21.396 -17.577 -8.143 1.00 81.38 203 ASP A O 1
ATOM 1584 N N . LEU A 1 204 ? 20.932 -15.438 -7.651 1.00 79.94 204 LEU A N 1
ATOM 1585 C CA . LEU A 1 204 ? 20.031 -15.692 -6.532 1.00 79.94 204 LEU A CA 1
ATOM 1586 C C . LEU A 1 204 ? 18.575 -15.781 -6.970 1.00 79.94 204 LEU A C 1
ATOM 1588 O O . LEU A 1 204 ? 17.806 -16.501 -6.339 1.00 79.94 204 LEU A O 1
ATOM 1592 N N . LEU A 1 205 ? 18.185 -15.090 -8.049 1.00 81.31 205 LEU A N 1
ATOM 1593 C CA . LEU A 1 205 ? 16.798 -15.075 -8.527 1.00 81.31 205 LEU A CA 1
ATOM 1594 C C . LEU A 1 205 ? 16.192 -16.482 -8.662 1.00 81.31 205 LEU A C 1
ATOM 1596 O O . LEU A 1 205 ? 15.062 -16.648 -8.207 1.00 81.31 205 LEU A O 1
ATOM 1600 N N . PRO A 1 206 ? 16.887 -17.508 -9.203 1.00 82.19 206 PRO A N 1
ATOM 1601 C CA . PRO A 1 206 ? 16.325 -18.857 -9.311 1.00 82.19 206 PRO A CA 1
ATOM 1602 C C . PRO A 1 206 ? 16.076 -19.552 -7.966 1.00 82.19 206 PRO A C 1
ATOM 1604 O O . PRO A 1 206 ? 15.271 -20.477 -7.909 1.00 82.19 206 PRO A O 1
ATOM 1607 N N . ALA A 1 207 ? 16.775 -19.142 -6.903 1.00 81.75 207 ALA A N 1
ATOM 1608 C CA . ALA A 1 207 ? 16.609 -19.681 -5.554 1.00 81.75 207 ALA A CA 1
ATOM 1609 C C . ALA A 1 207 ? 15.482 -18.986 -4.770 1.00 81.75 207 ALA A C 1
ATOM 1611 O O . ALA A 1 207 ? 15.074 -19.471 -3.715 1.00 81.75 207 ALA A O 1
ATOM 1612 N N . LEU A 1 208 ? 14.979 -17.855 -5.269 1.00 78.88 208 LEU A N 1
ATOM 1613 C CA . LEU A 1 208 ? 13.885 -17.116 -4.655 1.00 78.88 208 LEU A CA 1
ATOM 1614 C C . LEU A 1 208 ? 12.546 -17.564 -5.262 1.00 78.88 208 LEU A C 1
ATOM 1616 O O . LEU A 1 208 ? 12.380 -17.572 -6.479 1.00 78.88 208 LEU A O 1
ATOM 1620 N N . ASP A 1 209 ? 11.552 -17.864 -4.419 1.00 79.12 209 ASP A N 1
ATOM 1621 C CA . ASP A 1 209 ? 10.167 -18.163 -4.838 1.00 79.12 209 ASP A CA 1
ATOM 1622 C C . ASP A 1 209 ? 9.405 -16.871 -5.212 1.00 79.12 209 ASP A C 1
ATOM 1624 O O . ASP A 1 209 ? 8.367 -16.513 -4.639 1.00 79.12 209 ASP A O 1
ATOM 1628 N N . LEU A 1 210 ? 9.977 -16.100 -6.143 1.00 78.94 210 LEU A N 1
ATOM 1629 C CA . LEU A 1 210 ? 9.436 -14.817 -6.576 1.00 78.94 210 LEU A CA 1
ATOM 1630 C C . LEU A 1 210 ? 8.239 -15.021 -7.496 1.00 78.94 210 LEU A C 1
ATOM 1632 O O . LEU A 1 210 ? 8.347 -15.558 -8.594 1.00 78.94 210 LEU A O 1
ATOM 1636 N N . ARG A 1 211 ? 7.104 -14.452 -7.096 1.00 79.50 211 ARG A N 1
ATOM 1637 C CA . ARG A 1 211 ? 5.918 -14.318 -7.948 1.00 79.50 211 ARG A CA 1
ATOM 1638 C C . ARG A 1 211 ? 5.917 -13.012 -8.722 1.00 79.50 211 ARG A C 1
ATOM 1640 O O . ARG A 1 211 ? 5.341 -12.939 -9.800 1.00 79.50 211 ARG A O 1
ATOM 1647 N N . THR A 1 212 ? 6.528 -11.961 -8.182 1.00 79.06 212 THR A N 1
ATOM 1648 C CA . THR A 1 212 ? 6.605 -10.644 -8.821 1.00 79.06 212 THR A CA 1
ATOM 1649 C C . THR A 1 212 ? 8.030 -10.102 -8.811 1.00 79.06 212 THR A C 1
ATOM 1651 O O . THR A 1 212 ? 8.651 -10.019 -7.757 1.00 79.06 212 THR A O 1
ATOM 1654 N N . LEU A 1 213 ? 8.525 -9.663 -9.965 1.00 82.19 213 LEU A N 1
ATOM 1655 C CA . LEU A 1 213 ? 9.816 -8.998 -10.116 1.00 82.19 213 LEU A CA 1
ATOM 1656 C C . LEU A 1 213 ? 9.576 -7.660 -10.805 1.00 82.19 213 LEU A C 1
ATOM 1658 O O . LEU A 1 213 ? 9.078 -7.626 -11.927 1.00 82.19 213 LEU A O 1
ATOM 1662 N N . THR A 1 214 ? 9.925 -6.565 -10.145 1.00 80.12 214 THR A N 1
ATOM 1663 C CA . THR A 1 214 ? 9.883 -5.225 -10.720 1.00 80.12 214 THR A CA 1
ATOM 1664 C C . THR A 1 214 ? 11.301 -4.769 -11.013 1.00 80.12 214 THR A C 1
ATOM 1666 O O . THR A 1 214 ? 12.126 -4.691 -10.110 1.00 80.12 214 THR A O 1
ATOM 1669 N N . VAL A 1 215 ? 11.594 -4.428 -12.261 1.00 78.50 215 VAL A N 1
ATOM 1670 C CA . VAL A 1 215 ? 12.886 -3.866 -12.653 1.00 78.50 215 VAL A CA 1
ATOM 1671 C C . VAL A 1 215 ? 12.679 -2.412 -13.048 1.00 78.50 215 VAL A C 1
ATOM 1673 O O . VAL A 1 215 ? 12.028 -2.112 -14.054 1.00 78.50 215 VAL A O 1
ATOM 1676 N N . HIS A 1 216 ? 13.231 -1.498 -12.256 1.00 73.69 216 HIS A N 1
ATOM 1677 C CA . HIS A 1 216 ? 13.386 -0.106 -12.654 1.00 73.69 216 HIS A CA 1
ATOM 1678 C C . HIS A 1 216 ? 14.595 -0.023 -13.572 1.00 73.69 216 HIS A C 1
ATOM 1680 O O . HIS A 1 216 ? 15.694 -0.340 -13.145 1.00 73.69 216 HIS A O 1
ATOM 1686 N N . THR A 1 217 ? 14.445 0.386 -14.827 1.00 70.81 217 THR A N 1
ATOM 1687 C CA . THR A 1 217 ? 15.602 0.501 -15.722 1.00 70.81 217 THR A CA 1
ATOM 1688 C C . THR A 1 217 ? 15.625 1.816 -16.480 1.00 70.81 217 THR A C 1
ATOM 1690 O O . THR A 1 217 ? 14.590 2.390 -16.800 1.00 70.81 217 THR A O 1
ATOM 1693 N N . THR A 1 218 ? 16.829 2.318 -16.755 1.00 63.62 218 THR A N 1
ATOM 1694 C CA . THR A 1 218 ? 17.083 3.465 -17.637 1.00 63.62 218 THR A CA 1
ATOM 1695 C C . THR A 1 218 ? 17.517 3.033 -19.042 1.00 63.62 218 THR A C 1
ATOM 1697 O O . THR A 1 218 ? 17.435 3.836 -19.968 1.00 63.62 218 THR A O 1
ATOM 1700 N N . TRP A 1 219 ? 17.905 1.763 -19.235 1.00 61.97 219 TRP A N 1
ATOM 1701 C CA . TRP A 1 219 ? 18.389 1.227 -20.513 1.00 61.97 219 TRP A CA 1
ATOM 1702 C C . TRP A 1 219 ? 17.906 -0.208 -20.740 1.00 61.97 219 TRP A C 1
ATOM 1704 O O . TRP A 1 219 ? 17.821 -1.021 -19.821 1.00 61.97 219 TRP A O 1
ATOM 1714 N N . MET A 1 220 ? 17.587 -0.546 -21.985 1.00 58.38 220 MET A N 1
ATOM 1715 C CA . MET A 1 220 ? 17.185 -1.906 -22.329 1.00 58.38 220 MET A CA 1
ATOM 1716 C C . MET A 1 220 ? 18.418 -2.795 -22.487 1.00 58.38 220 MET A C 1
ATOM 1718 O O . MET A 1 220 ? 19.071 -2.757 -23.529 1.00 58.38 220 MET A O 1
ATOM 1722 N N . ASP A 1 221 ? 18.711 -3.612 -21.478 1.00 61.84 221 ASP A N 1
ATOM 1723 C CA . ASP A 1 221 ? 19.658 -4.713 -21.624 1.00 61.84 221 ASP A CA 1
ATOM 1724 C C . ASP A 1 221 ? 18.894 -5.971 -22.064 1.00 61.84 221 ASP A C 1
ATOM 1726 O O . ASP A 1 221 ? 17.973 -6.427 -21.385 1.00 61.84 221 ASP A O 1
ATOM 1730 N N . ALA A 1 222 ? 19.260 -6.548 -23.213 1.00 58.66 222 ALA A N 1
ATOM 1731 C CA . ALA A 1 222 ? 18.697 -7.820 -23.675 1.00 58.66 222 ALA A CA 1
ATOM 1732 C C . ALA A 1 222 ? 18.925 -8.954 -22.657 1.00 58.66 222 ALA A C 1
ATOM 1734 O O . ALA A 1 222 ? 18.194 -9.944 -22.660 1.00 58.66 222 ALA A O 1
ATOM 1735 N N . ARG A 1 223 ? 19.897 -8.789 -21.749 1.00 64.06 223 ARG A N 1
ATOM 1736 C CA . ARG A 1 223 ? 20.174 -9.718 -20.652 1.00 64.06 223 ARG A CA 1
ATOM 1737 C C . ARG A 1 223 ? 19.056 -9.791 -19.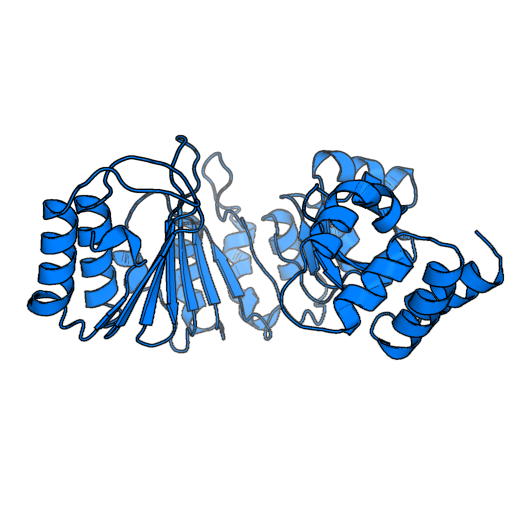619 1.00 64.06 223 ARG A C 1
ATOM 1739 O O . ARG A 1 223 ? 18.931 -10.842 -19.011 1.00 64.06 223 ARG A O 1
ATOM 1746 N N . LEU A 1 224 ? 18.196 -8.770 -19.479 1.00 64.31 224 LEU A N 1
ATOM 1747 C CA . LEU A 1 224 ? 17.044 -8.793 -18.554 1.00 64.31 224 LEU A CA 1
ATOM 1748 C C . LEU A 1 224 ? 16.191 -10.054 -18.718 1.00 64.31 224 LEU A C 1
ATOM 1750 O O . LEU A 1 224 ? 15.592 -10.557 -17.775 1.00 64.31 224 LEU A O 1
ATOM 1754 N N . ALA A 1 225 ? 16.146 -10.568 -19.938 1.00 60.53 225 ALA A N 1
ATOM 1755 C CA . ALA A 1 225 ? 15.303 -11.680 -20.289 1.00 60.53 225 ALA A CA 1
ATOM 1756 C C . ALA A 1 225 ? 15.898 -13.058 -19.949 1.00 60.53 225 ALA A C 1
ATOM 1758 O O . ALA A 1 225 ? 15.160 -14.033 -19.862 1.00 60.53 225 ALA A O 1
ATOM 1759 N N . ALA A 1 226 ? 17.211 -13.134 -19.717 1.00 64.88 226 ALA A N 1
ATOM 1760 C CA . ALA A 1 226 ? 17.862 -14.318 -19.156 1.00 64.88 226 ALA A CA 1
ATOM 1761 C C . ALA A 1 226 ? 17.709 -14.400 -17.625 1.00 64.88 226 ALA A C 1
ATOM 1763 O O . ALA A 1 226 ? 18.045 -15.420 -17.038 1.00 64.88 226 ALA A O 1
ATOM 1764 N N . LEU A 1 227 ? 17.208 -13.331 -16.995 1.00 66.25 227 LEU A N 1
ATOM 1765 C CA . LEU A 1 227 ? 17.194 -13.140 -15.544 1.00 66.25 227 LEU A CA 1
ATOM 1766 C C . LEU A 1 227 ? 15.820 -13.370 -14.914 1.00 66.25 227 LEU A C 1
ATOM 1768 O O . LEU A 1 227 ? 15.631 -13.091 -13.737 1.00 66.25 227 LEU A O 1
ATOM 1772 N N . VAL A 1 228 ? 14.835 -13.847 -15.676 1.00 68.94 228 VAL A N 1
ATOM 1773 C CA . VAL A 1 228 ? 13.514 -14.130 -15.111 1.00 68.94 228 VAL A CA 1
ATOM 1774 C C . VAL A 1 228 ? 13.526 -15.502 -14.449 1.00 68.94 228 VAL A C 1
ATOM 1776 O O . VAL A 1 228 ? 13.733 -16.500 -15.145 1.00 68.94 228 VAL A O 1
ATOM 1779 N N . PRO A 1 229 ? 13.289 -15.574 -13.129 1.00 71.56 229 PRO A N 1
ATOM 1780 C CA . PRO A 1 229 ? 13.264 -16.847 -12.436 1.00 71.56 229 PRO A CA 1
ATOM 1781 C C . PRO A 1 229 ? 12.086 -17.716 -12.906 1.00 71.56 229 PRO A C 1
ATOM 1783 O O . PRO A 1 229 ? 11.029 -17.194 -13.287 1.00 71.56 229 PRO A O 1
ATOM 1786 N N . PRO A 1 230 ? 12.243 -19.052 -12.898 1.00 68.00 230 PRO A N 1
ATOM 1787 C CA . PRO A 1 230 ? 11.132 -19.959 -13.155 1.00 68.00 230 PRO A CA 1
ATOM 1788 C C . PRO A 1 230 ? 10.029 -19.744 -12.109 1.00 68.00 230 PRO A C 1
ATOM 1790 O O . PRO A 1 230 ? 10.311 -19.555 -10.933 1.00 68.00 230 PRO A O 1
ATOM 1793 N N . GLY A 1 231 ? 8.764 -19.767 -12.538 1.00 74.62 231 GLY A N 1
ATOM 1794 C CA . GLY A 1 231 ? 7.619 -19.532 -11.646 1.00 74.62 231 GLY A CA 1
ATOM 1795 C C . GLY A 1 231 ? 7.228 -18.062 -11.464 1.00 74.62 231 GLY A C 1
ATOM 1796 O O . GLY A 1 231 ? 6.220 -17.794 -10.813 1.00 74.62 231 GLY A O 1
ATOM 1797 N N . LEU A 1 232 ? 7.946 -17.118 -12.089 1.00 77.75 232 LEU A N 1
ATOM 1798 C CA . LEU A 1 232 ? 7.565 -15.709 -12.060 1.00 77.75 232 LEU A CA 1
ATOM 1799 C C . LEU A 1 232 ? 6.179 -15.500 -12.692 1.00 77.75 232 LEU A C 1
ATOM 1801 O O . LEU A 1 232 ? 5.987 -15.683 -13.895 1.00 77.75 232 LEU A O 1
ATOM 1805 N N . GLU A 1 233 ? 5.212 -15.081 -11.879 1.00 79.12 233 GLU A N 1
ATOM 1806 C CA . GLU A 1 233 ? 3.842 -14.808 -12.326 1.00 79.12 233 GLU A CA 1
ATOM 1807 C C . GLU A 1 233 ? 3.723 -13.424 -12.969 1.00 79.12 233 GLU A C 1
ATOM 1809 O O . GLU A 1 233 ? 2.914 -13.236 -13.880 1.00 79.12 233 GLU A O 1
ATOM 1814 N N . ARG A 1 234 ? 4.529 -12.467 -12.486 1.00 78.31 234 ARG A N 1
ATOM 1815 C CA . ARG A 1 234 ? 4.468 -11.052 -12.848 1.00 78.31 234 ARG A CA 1
ATOM 1816 C C . ARG A 1 234 ? 5.860 -10.432 -13.012 1.00 78.31 234 ARG A C 1
ATOM 1818 O O . ARG A 1 234 ? 6.589 -10.275 -12.037 1.00 78.31 234 ARG A O 1
ATOM 1825 N N . LEU A 1 235 ? 6.209 -9.990 -14.221 1.00 81.00 235 LEU A N 1
ATOM 1826 C CA . LEU A 1 235 ? 7.379 -9.127 -14.465 1.00 81.00 235 LEU A CA 1
ATOM 1827 C C . LEU A 1 235 ? 6.903 -7.703 -14.725 1.00 81.00 235 LEU A C 1
ATOM 1829 O O . LEU A 1 235 ? 6.145 -7.506 -15.669 1.00 81.00 235 LEU A O 1
ATOM 1833 N N . VAL A 1 236 ? 7.360 -6.734 -13.934 1.00 78.12 236 VAL A N 1
ATOM 1834 C CA . VAL A 1 236 ? 7.068 -5.308 -14.107 1.00 78.12 236 VAL A CA 1
ATOM 1835 C C . VAL A 1 236 ? 8.332 -4.579 -14.547 1.00 78.12 236 VAL A C 1
ATOM 1837 O O . VAL A 1 236 ? 9.261 -4.409 -13.769 1.00 78.12 236 VAL A O 1
ATOM 1840 N N . LEU A 1 237 ? 8.385 -4.107 -15.787 1.00 76.75 237 LEU A N 1
ATOM 1841 C CA . LEU A 1 237 ? 9.465 -3.224 -16.236 1.00 76.75 237 LEU A CA 1
ATOM 1842 C C . LEU A 1 237 ? 8.984 -1.784 -16.136 1.00 76.75 237 LEU A C 1
ATOM 1844 O O . LEU A 1 237 ? 7.969 -1.448 -16.747 1.00 76.75 237 LEU A O 1
ATOM 1848 N N . SER A 1 238 ? 9.687 -0.948 -15.376 1.00 70.25 238 SER A N 1
ATOM 1849 C CA . SER A 1 238 ? 9.310 0.453 -15.188 1.00 70.25 238 SER A CA 1
ATOM 1850 C C . SER A 1 238 ? 10.473 1.410 -15.435 1.00 70.25 238 SER A C 1
ATOM 1852 O O . SER A 1 238 ? 11.635 1.099 -15.174 1.00 70.25 238 SER A O 1
ATOM 1854 N N . TRP A 1 239 ? 10.151 2.598 -15.946 1.00 72.44 239 TRP A N 1
ATOM 1855 C CA . TRP A 1 239 ? 11.131 3.640 -16.257 1.00 72.44 239 TRP A CA 1
ATOM 1856 C C . TRP A 1 239 ? 10.889 4.857 -15.367 1.00 72.44 239 TRP A C 1
ATOM 1858 O O . TRP A 1 239 ? 9.819 5.471 -15.465 1.00 72.44 239 TRP A O 1
ATOM 1868 N N . PRO A 1 240 ? 11.848 5.228 -14.501 1.00 59.59 240 PRO A N 1
ATOM 1869 C CA . PRO A 1 240 ? 11.721 6.433 -13.704 1.00 59.59 240 PRO A CA 1
ATOM 1870 C C . PRO A 1 240 ? 11.815 7.666 -14.609 1.00 59.59 240 PRO A C 1
ATOM 1872 O O . PRO A 1 240 ? 12.679 7.777 -15.478 1.00 59.59 240 PRO A O 1
ATOM 1875 N N . ALA A 1 241 ? 10.921 8.627 -14.388 1.00 56.41 241 ALA A N 1
ATOM 1876 C CA . ALA A 1 241 ? 10.768 9.816 -15.222 1.00 56.41 241 ALA A CA 1
ATOM 1877 C C . ALA A 1 241 ? 11.860 10.884 -14.991 1.00 56.41 241 ALA A C 1
ATOM 1879 O O . ALA A 1 241 ? 11.566 12.071 -15.094 1.00 56.41 241 ALA A O 1
ATOM 1880 N N . TRP A 1 242 ? 13.103 10.510 -14.665 1.00 53.69 242 TRP A N 1
ATOM 1881 C CA . TRP A 1 242 ? 14.162 11.449 -14.245 1.00 53.69 242 TRP A CA 1
ATOM 1882 C C . TRP A 1 242 ? 14.547 12.478 -15.322 1.00 53.69 242 TRP A C 1
ATOM 1884 O O . TRP A 1 242 ? 15.043 13.547 -14.992 1.00 53.69 242 TRP A O 1
ATOM 1894 N N . PHE A 1 243 ? 14.224 12.221 -16.594 1.00 44.53 243 PHE A N 1
ATOM 1895 C CA . PHE A 1 243 ? 14.361 13.196 -17.689 1.00 44.53 243 PHE A CA 1
ATOM 1896 C C . PHE A 1 243 ? 13.081 13.975 -18.007 1.00 44.53 243 PHE A C 1
ATOM 1898 O O . PHE A 1 243 ? 13.009 14.706 -18.993 1.00 44.53 243 PHE A O 1
ATOM 1905 N N . GLY A 1 244 ? 12.060 13.824 -17.167 1.00 46.88 244 GLY A N 1
ATOM 1906 C CA . GLY A 1 244 ? 10.718 14.285 -17.432 1.00 46.88 244 GLY A CA 1
ATOM 1907 C C . GLY A 1 244 ? 10.065 13.484 -18.556 1.00 46.88 244 GLY A C 1
ATOM 1908 O O . GLY A 1 244 ? 10.572 13.390 -19.668 1.00 46.88 244 GLY A O 1
ATOM 1909 N N . ARG A 1 245 ? 8.831 13.052 -18.275 1.00 52.94 245 ARG A N 1
ATOM 1910 C CA . ARG A 1 245 ? 7.719 12.953 -19.239 1.00 52.94 245 ARG A CA 1
ATOM 1911 C C . ARG A 1 245 ? 7.292 11.561 -19.755 1.00 52.94 245 ARG A C 1
ATOM 1913 O O . ARG A 1 245 ? 6.346 11.510 -20.535 1.00 52.94 245 ARG A O 1
ATOM 1920 N N . SER A 1 246 ? 7.836 10.424 -19.313 1.00 55.97 246 SER A N 1
ATOM 1921 C CA . SER A 1 246 ? 7.182 9.113 -19.554 1.00 55.97 246 SER A CA 1
ATOM 1922 C C . SER A 1 246 ? 7.562 8.054 -18.527 1.00 55.97 246 SER A C 1
ATOM 1924 O O . SER A 1 246 ? 8.741 7.774 -18.349 1.00 55.97 246 SER A O 1
ATOM 1926 N N . SER A 1 247 ? 6.558 7.427 -17.917 1.00 63.88 247 SER A N 1
ATOM 1927 C CA . SER A 1 247 ? 6.691 6.126 -17.266 1.00 63.88 247 SER A CA 1
ATOM 1928 C C . SER A 1 247 ? 5.796 5.131 -18.001 1.00 63.88 247 SER A C 1
ATOM 1930 O O . SER A 1 247 ? 4.589 5.335 -18.173 1.00 63.88 247 SER A O 1
ATOM 1932 N N . TRP A 1 248 ? 6.440 4.085 -18.504 1.00 65.94 248 TRP A N 1
ATOM 1933 C CA . TRP A 1 248 ? 5.791 2.899 -19.038 1.00 65.94 248 TRP A CA 1
ATOM 1934 C C . TRP A 1 248 ? 5.923 1.801 -18.001 1.00 65.94 248 TRP A C 1
ATOM 1936 O O . TRP A 1 248 ? 6.922 1.738 -17.287 1.00 65.94 248 TRP A O 1
ATOM 1946 N N . GLU A 1 249 ? 4.910 0.961 -17.926 1.00 74.31 249 GLU A N 1
ATOM 1947 C CA . GLU A 1 249 ? 4.915 -0.242 -17.118 1.00 74.31 249 GLU A CA 1
ATOM 1948 C C . GLU A 1 249 ? 4.576 -1.398 -18.050 1.00 74.31 249 GLU A C 1
ATOM 1950 O O . GLU A 1 249 ? 3.514 -1.404 -18.670 1.00 74.31 249 GLU A O 1
ATOM 1955 N N . LEU A 1 250 ? 5.492 -2.346 -18.207 1.00 76.25 250 LEU A N 1
ATOM 1956 C CA . LEU A 1 250 ? 5.188 -3.598 -18.890 1.00 76.25 250 LEU A CA 1
ATOM 1957 C C . LEU A 1 250 ? 4.990 -4.651 -17.824 1.00 76.25 250 LEU A C 1
ATOM 1959 O O . LEU A 1 250 ? 5.942 -4.974 -17.125 1.00 76.25 250 LEU A O 1
ATOM 1963 N N . GLU A 1 251 ? 3.773 -5.160 -17.719 1.00 79.62 251 GLU A N 1
ATOM 1964 C CA . GLU A 1 251 ? 3.399 -6.246 -16.833 1.00 79.62 251 GLU A CA 1
ATOM 1965 C C . GLU A 1 251 ? 3.174 -7.514 -17.657 1.00 79.62 251 GLU A C 1
ATOM 1967 O O . GLU A 1 251 ? 2.229 -7.599 -18.439 1.00 79.62 251 GLU A O 1
ATOM 1972 N N . LEU A 1 252 ? 4.037 -8.512 -17.494 1.00 76.00 252 LEU A N 1
ATOM 1973 C CA . LEU A 1 252 ? 3.810 -9.835 -18.067 1.00 76.00 252 LEU A CA 1
ATOM 1974 C C . LEU A 1 252 ? 3.072 -10.710 -17.052 1.00 76.00 252 LEU A C 1
ATOM 1976 O O . LEU A 1 252 ? 3.655 -11.036 -16.027 1.00 76.00 252 LEU A O 1
ATOM 1980 N N . CYS A 1 253 ? 1.843 -11.117 -17.368 1.00 76.44 253 CYS A N 1
ATOM 1981 C CA . CYS A 1 253 ? 1.021 -12.036 -16.578 1.00 76.44 253 CYS A CA 1
ATOM 1982 C C . CYS A 1 253 ? 0.731 -13.303 -17.386 1.00 76.44 253 CYS A C 1
ATOM 1984 O O . CYS A 1 253 ? -0.148 -13.331 -18.260 1.00 76.44 253 CYS A O 1
ATOM 1986 N N . GLY A 1 254 ? 1.506 -14.358 -17.132 1.00 78.56 254 GLY A N 1
ATOM 1987 C CA . GLY A 1 254 ? 1.471 -15.583 -17.933 1.00 78.56 254 GLY A CA 1
ATOM 1988 C C . GLY A 1 254 ? 1.802 -15.304 -19.405 1.00 78.56 254 GLY A C 1
ATOM 1989 O O . GLY A 1 254 ? 2.911 -14.897 -19.733 1.00 78.56 254 GLY A O 1
ATOM 1990 N N . ARG A 1 255 ? 0.833 -15.510 -20.312 1.00 80.69 255 ARG A N 1
ATOM 1991 C CA . ARG A 1 255 ? 0.985 -15.230 -21.761 1.00 80.69 255 ARG A CA 1
ATOM 1992 C C . ARG A 1 255 ? 0.380 -13.896 -22.200 1.00 80.69 255 ARG A C 1
ATOM 1994 O O . ARG A 1 255 ? 0.222 -13.670 -23.402 1.00 80.69 255 ARG A O 1
ATOM 2001 N N . THR A 1 256 ? 0.004 -13.046 -21.250 1.00 79.56 256 THR A N 1
ATOM 2002 C CA . THR A 1 256 ? -0.541 -11.717 -21.524 1.00 79.56 256 THR A CA 1
ATOM 2003 C C . THR A 1 256 ? 0.480 -10.668 -21.137 1.00 79.56 256 THR A C 1
ATOM 2005 O O . THR A 1 256 ? 0.929 -10.634 -19.997 1.00 79.56 256 THR A O 1
ATOM 2008 N N . LEU A 1 257 ? 0.819 -9.792 -22.074 1.00 81.75 257 LEU A N 1
ATOM 2009 C CA . LEU A 1 257 ? 1.605 -8.603 -21.799 1.00 81.75 257 LEU A CA 1
ATOM 2010 C C . LEU A 1 257 ? 0.671 -7.399 -21.682 1.00 81.75 257 LEU A C 1
ATOM 2012 O O . LEU A 1 257 ? 0.013 -7.028 -22.652 1.00 81.75 257 LEU A O 1
ATOM 2016 N N . VAL A 1 258 ? 0.621 -6.783 -20.509 1.00 80.94 258 VAL A N 1
ATOM 2017 C CA . VAL A 1 258 ? -0.087 -5.528 -20.269 1.00 80.94 258 VAL A CA 1
ATOM 2018 C C . VAL A 1 258 ? 0.916 -4.385 -20.332 1.00 80.94 258 VAL A C 1
ATOM 2020 O O . VAL A 1 258 ? 1.911 -4.375 -19.619 1.00 80.94 258 VAL A O 1
ATOM 2023 N N . ILE A 1 259 ? 0.665 -3.412 -21.194 1.00 80.94 259 ILE A N 1
ATOM 2024 C CA . ILE A 1 259 ? 1.480 -2.212 -21.340 1.00 80.94 259 ILE A CA 1
ATOM 2025 C C . ILE A 1 259 ? 0.664 -1.062 -20.767 1.00 80.94 259 ILE A C 1
ATOM 2027 O O . ILE A 1 259 ? -0.323 -0.650 -21.376 1.00 80.94 259 ILE A O 1
ATOM 2031 N N . ARG A 1 260 ? 1.057 -0.538 -19.607 1.00 81.00 260 ARG A N 1
ATOM 2032 C CA . ARG A 1 260 ? 0.439 0.655 -19.028 1.00 81.00 260 ARG A CA 1
ATOM 2033 C C . ARG A 1 260 ? 1.277 1.880 -19.287 1.00 81.00 260 ARG A C 1
ATOM 2035 O O . ARG A 1 260 ? 2.505 1.870 -19.183 1.00 81.00 260 ARG A O 1
ATOM 2042 N N . ARG A 1 261 ? 0.578 2.964 -19.578 1.00 74.12 261 ARG A N 1
ATOM 2043 C CA . ARG A 1 261 ? 1.159 4.283 -19.745 1.00 74.12 261 ARG A CA 1
ATOM 2044 C C . ARG A 1 261 ? 0.668 5.211 -18.639 1.00 74.12 261 ARG A C 1
ATOM 2046 O O . ARG A 1 261 ? -0.536 5.383 -18.470 1.00 74.12 261 ARG A O 1
ATOM 2053 N N . HIS A 1 262 ? 1.607 5.848 -17.942 1.00 69.19 262 HIS A N 1
ATOM 2054 C CA . HIS A 1 262 ? 1.320 6.685 -16.770 1.00 69.19 262 HIS A CA 1
ATOM 2055 C C . HIS A 1 262 ? 1.517 8.199 -17.010 1.00 69.19 262 HIS A C 1
ATOM 2057 O O . HIS A 1 262 ? 1.094 9.003 -16.184 1.00 69.19 262 HIS A O 1
ATOM 2063 N N . ALA A 1 263 ? 2.116 8.636 -18.133 1.00 65.38 263 ALA A N 1
ATOM 2064 C CA . ALA A 1 263 ? 2.356 10.064 -18.417 1.00 65.38 263 ALA A CA 1
ATOM 2065 C C . ALA A 1 263 ? 2.196 10.480 -19.901 1.00 65.38 263 ALA A C 1
ATOM 2067 O O . ALA A 1 263 ? 2.326 9.673 -20.829 1.00 65.38 263 ALA A O 1
ATOM 2068 N N . ARG A 1 264 ? 1.917 11.779 -20.109 1.00 59.16 264 ARG A N 1
ATOM 2069 C CA . ARG A 1 264 ? 1.570 12.431 -21.392 1.00 59.16 264 ARG A CA 1
ATOM 2070 C C . ARG A 1 264 ? 2.797 12.764 -22.255 1.00 59.16 264 ARG A C 1
ATOM 2072 O O . ARG A 1 264 ? 3.580 13.609 -21.838 1.00 59.16 264 ARG A O 1
ATOM 2079 N N . LEU A 1 265 ? 2.907 12.198 -23.469 1.00 53.97 265 LEU A N 1
ATOM 2080 C CA . LEU A 1 265 ? 3.898 12.577 -24.507 1.00 53.97 265 LEU A CA 1
ATOM 2081 C C . LEU A 1 265 ? 3.626 12.085 -25.954 1.00 53.97 265 LEU A C 1
ATOM 2083 O O . LEU A 1 265 ? 2.762 11.234 -26.161 1.00 53.97 265 LEU A O 1
ATOM 2087 N N . PRO A 1 266 ? 4.359 12.598 -26.965 1.00 48.94 266 P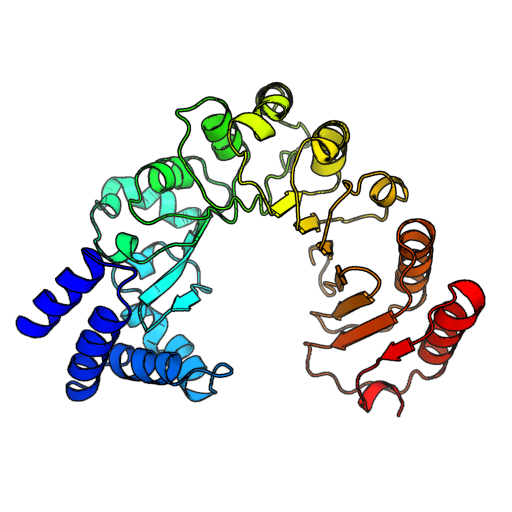RO A N 1
ATOM 2088 C CA . PRO A 1 266 ? 4.247 12.159 -28.351 1.00 48.94 266 PRO A CA 1
ATOM 2089 C C . PRO A 1 266 ? 5.008 10.847 -28.627 1.00 48.94 266 PRO A C 1
ATOM 2091 O O . PRO A 1 266 ? 6.032 10.561 -28.013 1.00 48.94 266 PRO A O 1
ATOM 2094 N N . ASP A 1 267 ? 4.416 10.072 -29.538 1.00 55.28 267 ASP A N 1
ATOM 2095 C CA . ASP A 1 267 ? 4.813 8.822 -30.205 1.00 55.28 267 ASP A CA 1
ATOM 2096 C C . ASP A 1 267 ? 5.962 7.950 -29.639 1.00 55.28 267 ASP A C 1
ATOM 2098 O O . ASP A 1 267 ? 7.141 8.263 -29.819 1.00 55.28 267 ASP A O 1
ATOM 2102 N N . PRO A 1 268 ? 5.645 6.742 -29.114 1.00 56.12 268 PRO A N 1
ATOM 2103 C CA . PRO A 1 268 ? 6.627 5.758 -28.661 1.00 56.12 268 PRO A CA 1
ATOM 2104 C C . PRO A 1 268 ? 6.880 4.557 -29.615 1.00 56.12 268 PRO A C 1
ATOM 2106 O O . PRO A 1 268 ? 7.230 3.491 -29.103 1.00 56.12 268 PRO A O 1
ATOM 2109 N N . PRO A 1 269 ? 6.719 4.591 -30.959 1.00 60.44 269 PRO A N 1
ATOM 2110 C CA . PRO A 1 269 ? 6.617 3.332 -31.700 1.00 60.44 269 PRO A CA 1
ATOM 2111 C C . PRO A 1 269 ? 7.919 2.519 -31.755 1.00 60.44 269 PRO A C 1
ATOM 2113 O O . PRO A 1 269 ? 7.871 1.301 -31.626 1.00 60.44 269 PRO A O 1
ATOM 2116 N N . VAL A 1 270 ? 9.097 3.136 -31.912 1.00 60.09 270 VAL A N 1
ATOM 2117 C CA . VAL A 1 270 ? 10.322 2.362 -32.220 1.00 60.09 270 VAL A CA 1
ATOM 2118 C C . VAL A 1 270 ? 10.929 1.689 -30.987 1.00 60.09 270 VAL A C 1
ATOM 2120 O O . VAL A 1 270 ? 11.310 0.519 -31.055 1.00 60.09 270 VAL A O 1
ATOM 2123 N N . ALA A 1 271 ? 11.014 2.401 -29.861 1.00 62.84 271 ALA A N 1
ATOM 2124 C CA . ALA A 1 271 ? 11.549 1.839 -28.621 1.00 62.84 271 ALA A CA 1
ATOM 2125 C C . ALA A 1 271 ? 10.620 0.751 -28.062 1.00 62.84 271 ALA A C 1
ATOM 2127 O O . ALA A 1 271 ? 11.091 -0.333 -27.722 1.00 62.84 271 ALA A O 1
ATOM 2128 N N . LEU A 1 272 ? 9.301 0.994 -28.077 1.00 68.88 272 LEU A N 1
ATOM 2129 C CA . LEU A 1 272 ? 8.310 0.016 -27.633 1.00 68.88 272 LEU A CA 1
ATOM 2130 C C . LEU A 1 272 ? 8.304 -1.232 -28.528 1.00 68.88 272 LEU A C 1
ATOM 2132 O O . LEU A 1 272 ? 8.268 -2.341 -28.015 1.00 68.88 272 LEU A O 1
ATOM 2136 N N . LEU A 1 273 ? 8.418 -1.091 -29.854 1.00 67.19 273 LEU A N 1
ATOM 2137 C CA . LEU A 1 273 ? 8.507 -2.244 -30.760 1.00 67.19 273 LEU A CA 1
ATOM 2138 C C . LEU A 1 273 ? 9.760 -3.091 -30.538 1.00 67.19 273 LEU A C 1
ATOM 2140 O O . LEU A 1 273 ? 9.683 -4.320 -30.540 1.00 67.19 273 LEU A O 1
ATOM 2144 N N . ARG A 1 274 ? 10.921 -2.452 -30.346 1.00 67.12 274 ARG A N 1
ATOM 2145 C CA . ARG A 1 274 ? 12.156 -3.172 -30.000 1.00 67.12 274 ARG A CA 1
ATOM 2146 C C . ARG A 1 274 ? 11.993 -3.916 -28.680 1.00 67.12 274 ARG A C 1
ATOM 2148 O O . ARG A 1 274 ? 12.406 -5.068 -28.592 1.00 67.12 274 ARG A O 1
ATOM 2155 N N . LEU A 1 275 ? 11.349 -3.286 -27.701 1.00 66.06 275 LEU A N 1
ATOM 2156 C CA . LEU A 1 275 ? 11.066 -3.881 -26.401 1.00 66.06 275 LEU A CA 1
ATOM 2157 C C . LEU A 1 275 ? 10.152 -5.087 -26.528 1.00 66.06 275 LEU A C 1
ATOM 2159 O O . LEU A 1 275 ? 10.521 -6.161 -26.080 1.00 66.06 275 LEU A O 1
ATOM 2163 N N . LEU A 1 276 ? 9.036 -4.948 -27.236 1.00 71.62 276 LEU A N 1
ATOM 2164 C CA . LEU A 1 276 ? 8.101 -6.042 -27.462 1.00 71.62 276 LEU A CA 1
ATOM 2165 C C . LEU A 1 276 ? 8.770 -7.229 -28.147 1.00 71.62 276 LEU A C 1
ATOM 2167 O O . LEU A 1 276 ? 8.528 -8.359 -27.744 1.00 71.62 276 LEU A O 1
ATOM 2171 N N . ARG A 1 277 ? 9.669 -6.991 -29.110 1.00 72.62 277 ARG A N 1
ATOM 2172 C CA . ARG A 1 277 ? 10.436 -8.066 -29.759 1.00 72.62 277 ARG A CA 1
ATOM 2173 C C . ARG A 1 277 ? 11.407 -8.760 -28.815 1.00 72.62 277 ARG A C 1
ATOM 2175 O O . ARG A 1 277 ? 11.474 -9.987 -28.831 1.00 72.62 277 ARG A O 1
ATOM 2182 N N . VAL A 1 278 ? 12.161 -8.003 -28.016 1.00 66.69 278 VAL A N 1
ATOM 2183 C CA . VAL A 1 278 ? 13.076 -8.581 -27.019 1.00 66.69 278 VAL A CA 1
ATOM 2184 C C . VAL A 1 278 ? 12.268 -9.362 -25.988 1.00 66.69 278 VAL A C 1
ATOM 2186 O O . VAL A 1 278 ? 12.513 -10.547 -25.805 1.00 66.69 278 VAL A O 1
ATOM 2189 N N . THR A 1 279 ? 11.241 -8.755 -25.396 1.00 67.94 279 THR A N 1
ATOM 2190 C CA . THR A 1 279 ? 10.361 -9.420 -24.436 1.00 67.94 279 THR A CA 1
ATOM 2191 C C . THR A 1 279 ? 9.730 -10.671 -25.042 1.00 67.94 279 THR A C 1
ATOM 2193 O O . THR A 1 279 ? 9.816 -11.713 -24.418 1.00 67.94 279 THR A O 1
ATOM 2196 N N . HIS A 1 280 ? 9.191 -10.633 -26.267 1.00 73.50 280 HIS A N 1
ATOM 2197 C CA . HIS A 1 280 ? 8.545 -11.792 -26.897 1.00 73.50 280 HIS A CA 1
ATOM 2198 C C . HIS A 1 280 ? 9.513 -12.945 -27.182 1.00 73.50 280 HIS A C 1
ATOM 2200 O O . HIS A 1 280 ? 9.154 -14.110 -27.032 1.00 73.50 280 HIS A O 1
ATOM 2206 N N . ARG A 1 281 ? 10.752 -12.635 -27.592 1.00 75.00 281 ARG A N 1
ATOM 2207 C CA . ARG A 1 281 ? 11.783 -13.650 -27.867 1.00 75.00 281 ARG A CA 1
ATOM 2208 C C . ARG A 1 281 ? 12.042 -14.545 -26.656 1.00 75.00 281 ARG A C 1
ATOM 2210 O O . ARG A 1 281 ? 12.351 -15.719 -26.827 1.00 75.00 281 ARG A O 1
ATOM 2217 N N . HIS A 1 282 ? 11.944 -13.977 -25.463 1.00 64.62 282 HIS A N 1
ATOM 2218 C CA . HIS A 1 282 ? 12.258 -14.664 -24.217 1.00 64.62 282 HIS A CA 1
ATOM 2219 C C . HIS A 1 282 ? 11.006 -15.054 -23.421 1.00 64.62 282 HIS A C 1
ATOM 2221 O O . HIS A 1 282 ? 10.998 -16.076 -22.744 1.00 64.62 282 HIS A O 1
ATOM 2227 N N . PHE A 1 283 ? 9.928 -14.288 -23.571 1.00 69.38 283 PHE A N 1
ATOM 2228 C CA . PHE A 1 283 ? 8.623 -14.490 -22.953 1.00 69.38 283 PHE A CA 1
ATOM 2229 C C . PHE A 1 283 ? 7.549 -14.454 -24.036 1.00 69.38 283 PHE A C 1
ATOM 2231 O O . PHE A 1 283 ? 6.954 -13.403 -24.286 1.00 69.38 283 PHE A O 1
ATOM 2238 N N . PRO A 1 284 ? 7.297 -15.580 -24.718 1.00 74.44 284 PRO A N 1
ATOM 2239 C CA . PRO A 1 284 ? 6.319 -15.618 -25.791 1.00 74.44 284 PRO A CA 1
ATOM 2240 C C . PRO A 1 284 ? 4.906 -15.381 -25.242 1.00 74.44 284 PRO A C 1
ATOM 2242 O O . PRO A 1 284 ? 4.265 -16.276 -24.678 1.00 74.44 284 PRO A O 1
ATOM 2245 N N . PHE A 1 285 ? 4.410 -14.164 -25.434 1.00 79.25 285 PHE A N 1
ATOM 2246 C CA . PHE A 1 285 ? 3.054 -13.752 -25.101 1.00 79.25 285 PHE A CA 1
ATOM 2247 C C . PHE A 1 285 ? 2.134 -13.887 -26.316 1.00 79.25 285 PHE A C 1
ATOM 2249 O O . PHE A 1 285 ? 2.494 -13.585 -27.447 1.00 79.25 285 PHE A O 1
ATOM 2256 N N . THR A 1 286 ? 0.906 -14.332 -26.075 1.00 81.75 286 THR A N 1
ATOM 2257 C CA . THR A 1 286 ? -0.116 -14.512 -27.117 1.00 81.75 286 THR A CA 1
ATOM 2258 C C . THR A 1 286 ? -1.122 -13.371 -27.146 1.00 81.75 286 THR A C 1
ATOM 2260 O O . THR A 1 286 ? -1.866 -13.246 -28.120 1.00 81.75 286 THR A O 1
ATOM 2263 N N . ARG A 1 287 ? -1.156 -12.555 -26.088 1.00 80.44 287 ARG A N 1
ATOM 2264 C CA . ARG A 1 287 ? -2.070 -11.427 -25.930 1.00 80.44 287 ARG A CA 1
ATOM 2265 C C . ARG A 1 287 ? -1.308 -10.189 -25.482 1.00 80.44 287 ARG A C 1
ATOM 2267 O O . ARG A 1 287 ? -0.467 -10.275 -24.591 1.00 80.44 287 ARG A O 1
ATOM 2274 N N . VAL A 1 288 ? -1.633 -9.046 -26.075 1.00 80.62 288 VAL A N 1
ATOM 2275 C CA . VAL A 1 288 ? -1.127 -7.735 -25.659 1.00 80.62 288 VAL A CA 1
ATOM 2276 C C . VAL A 1 288 ? -2.311 -6.849 -25.305 1.00 80.62 288 VAL A C 1
ATOM 2278 O O . VAL A 1 288 ? -3.217 -6.674 -26.117 1.00 80.62 288 VAL A O 1
ATOM 2281 N N . VAL A 1 289 ? -2.313 -6.298 -24.098 1.00 79.81 289 VAL A N 1
ATOM 2282 C CA . VAL A 1 289 ? -3.307 -5.328 -23.630 1.00 79.81 289 VAL A CA 1
ATOM 2283 C C . VAL A 1 289 ? -2.590 -4.014 -23.417 1.00 79.81 289 VAL A C 1
ATOM 2285 O O . VAL A 1 289 ? -1.554 -3.980 -22.763 1.00 79.81 289 VAL A O 1
ATOM 2288 N N . ILE A 1 290 ? -3.117 -2.930 -23.968 1.00 79.31 290 ILE A N 1
ATOM 2289 C CA . ILE A 1 290 ? -2.523 -1.613 -23.782 1.00 79.31 290 ILE A CA 1
ATOM 2290 C C . ILE A 1 290 ? -3.520 -0.736 -23.038 1.00 79.31 290 ILE A C 1
ATOM 2292 O O . ILE A 1 290 ? -4.641 -0.530 -23.498 1.00 79.31 290 ILE A O 1
ATOM 2296 N N . GLU A 1 291 ? -3.108 -0.238 -21.878 1.00 79.38 291 GLU A N 1
ATOM 2297 C CA . GLU A 1 291 ? -3.915 0.609 -21.008 1.00 79.38 291 GLU A CA 1
ATOM 2298 C C . GLU A 1 291 ? -3.315 2.014 -20.947 1.00 79.38 291 GLU A C 1
ATOM 2300 O O . GLU A 1 291 ? -2.110 2.195 -20.741 1.00 79.38 291 GLU A O 1
ATOM 2305 N N . ASP A 1 292 ? -4.169 3.023 -21.086 1.00 73.00 292 ASP A N 1
ATOM 2306 C CA . ASP A 1 292 ? -3.786 4.416 -20.894 1.00 73.00 292 ASP A CA 1
ATOM 2307 C C . ASP A 1 292 ? -4.496 4.969 -19.664 1.00 73.00 292 ASP A C 1
ATOM 2309 O O . ASP A 1 292 ? -5.716 5.148 -19.652 1.00 73.00 292 ASP A O 1
ATOM 2313 N N . HIS A 1 293 ? -3.714 5.243 -18.625 1.00 67.38 293 HIS A N 1
ATOM 2314 C CA . HIS A 1 293 ? -4.218 5.801 -17.375 1.00 67.38 293 HIS A CA 1
ATOM 2315 C C . HIS A 1 293 ? -4.151 7.336 -17.358 1.00 67.38 293 HIS A C 1
ATOM 2317 O O . HIS A 1 293 ? -4.610 7.964 -16.408 1.00 67.38 293 HIS A O 1
ATOM 2323 N N . ALA A 1 294 ? -3.636 7.974 -18.419 1.00 60.62 294 ALA A N 1
ATOM 2324 C CA . ALA A 1 294 ? -3.435 9.424 -18.479 1.00 60.62 294 ALA A CA 1
ATOM 2325 C C . ALA A 1 294 ? -4.656 10.223 -18.990 1.00 60.62 294 ALA A C 1
ATOM 2327 O O . ALA A 1 294 ? -4.566 11.452 -19.119 1.00 60.62 294 ALA A O 1
ATOM 2328 N N . GLY A 1 295 ? -5.791 9.562 -19.270 1.00 55.97 295 GLY A N 1
ATOM 2329 C CA . GLY A 1 295 ? -7.042 10.209 -19.696 1.00 55.97 295 GLY A CA 1
ATOM 2330 C C . GLY A 1 295 ? -6.915 10.989 -21.009 1.00 55.97 295 GLY A C 1
ATOM 2331 O O . GLY A 1 295 ? -7.456 12.087 -21.135 1.00 55.97 295 GLY A O 1
ATOM 2332 N N . TRP A 1 296 ? -6.129 10.474 -21.955 1.00 53.41 296 TRP A N 1
ATOM 2333 C CA . TRP A 1 296 ? -5.780 11.168 -23.191 1.00 53.41 296 TRP A CA 1
ATOM 2334 C C . TRP A 1 296 ? -6.787 10.931 -24.325 1.00 53.41 296 TRP A C 1
ATOM 2336 O O . TRP A 1 296 ? -7.333 9.843 -24.486 1.00 53.41 296 TRP A O 1
ATOM 2346 N N . THR A 1 297 ? -6.978 11.959 -25.151 1.00 51.59 297 THR A N 1
ATOM 2347 C CA . THR A 1 297 ? -7.589 11.891 -26.484 1.00 51.59 297 THR A CA 1
ATOM 2348 C C . THR A 1 297 ? -6.479 12.092 -27.516 1.00 51.59 297 THR A C 1
ATOM 2350 O O . THR A 1 297 ? -5.842 13.149 -27.531 1.00 51.59 297 THR A O 1
ATOM 2353 N N . ALA A 1 298 ? -6.210 11.084 -28.344 1.00 50.19 298 ALA A N 1
ATOM 2354 C CA . ALA A 1 298 ? -5.109 11.111 -29.306 1.00 50.19 298 ALA A CA 1
ATOM 2355 C C . ALA A 1 298 ? -5.298 12.134 -30.442 1.00 50.19 298 ALA A C 1
ATOM 2357 O O . ALA A 1 298 ? -6.397 12.205 -30.989 1.00 50.19 298 ALA A O 1
ATOM 2358 N N . PRO A 1 299 ? -4.250 12.853 -30.899 1.00 49.62 299 PRO A N 1
ATOM 2359 C CA . PRO A 1 299 ? -4.187 13.288 -32.282 1.00 49.62 299 PRO A CA 1
ATOM 2360 C C . PRO A 1 299 ? -3.992 12.056 -33.189 1.00 49.62 299 PRO A C 1
ATOM 2362 O O . PRO A 1 299 ? -3.338 11.088 -32.789 1.00 49.62 299 PRO A O 1
ATOM 2365 N N . PRO A 1 300 ? -4.553 12.062 -34.406 1.00 46.03 300 PRO A N 1
ATOM 2366 C CA . PRO A 1 300 ? -4.587 10.887 -35.270 1.00 46.03 300 PRO A CA 1
ATOM 2367 C C . PRO A 1 300 ? -3.178 10.485 -35.736 1.00 46.03 300 PRO A C 1
ATOM 2369 O O . PRO A 1 300 ? -2.512 11.222 -36.458 1.00 46.03 300 PRO A O 1
ATOM 2372 N N . GLY A 1 301 ? -2.746 9.284 -35.340 1.00 54.12 301 GLY A N 1
ATOM 2373 C CA . GLY A 1 301 ? -1.446 8.683 -35.664 1.00 54.12 301 GLY A CA 1
ATOM 2374 C C . GLY A 1 301 ? -1.571 7.232 -36.145 1.00 54.12 301 GLY A C 1
ATOM 2375 O O . GLY A 1 301 ? -0.844 6.352 -35.685 1.00 54.12 301 GLY A O 1
ATOM 2376 N N . ARG A 1 302 ? -2.506 6.961 -37.069 1.00 54.38 302 ARG A N 1
ATOM 2377 C CA . ARG A 1 302 ? -2.868 5.601 -37.534 1.00 54.38 302 ARG A CA 1
ATOM 2378 C C . ARG A 1 302 ? -1.685 4.757 -38.043 1.00 54.38 302 ARG A C 1
ATOM 2380 O O . ARG A 1 302 ? -1.702 3.536 -37.927 1.00 54.38 302 ARG A O 1
ATOM 2387 N N . ILE A 1 303 ? -0.628 5.374 -38.578 1.00 52.34 303 ILE A N 1
ATOM 2388 C CA . ILE A 1 303 ? 0.499 4.652 -39.206 1.00 52.34 303 ILE A CA 1
ATOM 2389 C C . ILE A 1 303 ? 1.382 3.935 -38.171 1.00 52.34 303 ILE A C 1
ATOM 2391 O O . ILE A 1 303 ? 1.806 2.800 -38.402 1.00 52.34 303 ILE A O 1
ATOM 2395 N N . ALA A 1 304 ? 1.649 4.561 -37.022 1.00 58.94 304 ALA A N 1
ATOM 2396 C CA . ALA A 1 304 ? 2.442 3.952 -35.953 1.00 58.94 304 ALA A CA 1
ATOM 2397 C C . ALA A 1 304 ? 1.706 2.761 -35.313 1.00 58.94 304 ALA A C 1
ATOM 2399 O O . ALA A 1 304 ? 2.311 1.723 -35.042 1.00 58.94 304 ALA A O 1
ATOM 2400 N N . GLN A 1 305 ? 0.386 2.887 -35.153 1.00 60.72 305 GLN A N 1
ATOM 2401 C CA . GLN A 1 305 ? -0.496 1.856 -34.599 1.00 60.72 305 GLN A CA 1
ATOM 2402 C C . GLN A 1 305 ? -0.616 0.638 -35.518 1.00 60.72 305 GLN A C 1
ATOM 2404 O O . GLN A 1 305 ? -0.461 -0.494 -35.065 1.00 60.72 305 GLN A O 1
ATOM 2409 N N . LEU A 1 306 ? -0.833 0.861 -36.818 1.00 55.75 306 LEU A N 1
ATOM 2410 C CA . LEU A 1 306 ? -0.922 -0.218 -37.802 1.00 55.75 306 LEU A CA 1
ATOM 2411 C C . LEU A 1 306 ? 0.388 -1.004 -37.892 1.00 55.75 306 LEU A C 1
ATOM 2413 O O . LEU A 1 306 ? 0.359 -2.232 -37.913 1.00 55.75 306 LEU A O 1
ATOM 2417 N N . ARG A 1 307 ? 1.541 -0.319 -37.865 1.00 64.81 307 ARG A N 1
ATOM 2418 C CA . ARG A 1 307 ? 2.855 -0.983 -37.818 1.00 64.81 307 ARG A CA 1
ATOM 2419 C C . ARG A 1 307 ? 3.045 -1.795 -36.541 1.00 64.81 3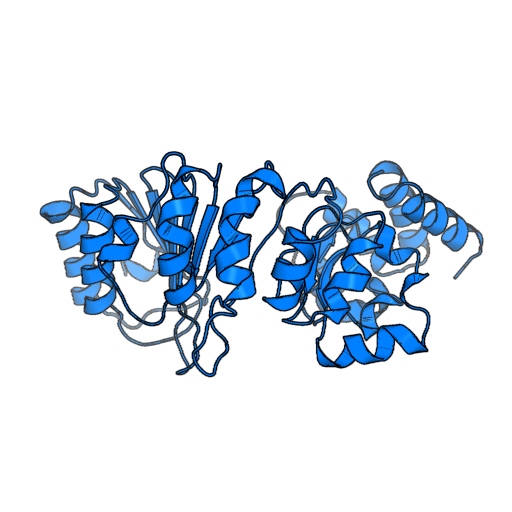07 ARG A C 1
ATOM 2421 O O . ARG A 1 307 ? 3.550 -2.910 -36.616 1.00 64.81 307 ARG A O 1
ATOM 2428 N N . LEU A 1 308 ? 2.616 -1.267 -35.393 1.00 68.62 308 LEU A N 1
ATOM 2429 C CA . LEU A 1 308 ? 2.669 -1.983 -34.121 1.00 68.62 308 LEU A CA 1
ATOM 2430 C C . LEU A 1 308 ? 1.818 -3.257 -34.157 1.00 68.62 308 LEU A C 1
ATOM 2432 O O . LEU A 1 308 ? 2.317 -4.335 -33.850 1.00 68.62 308 LEU A O 1
ATOM 2436 N N . HIS A 1 309 ? 0.560 -3.151 -34.584 1.00 68.44 309 HIS A N 1
ATOM 2437 C CA . HIS A 1 309 ? -0.354 -4.290 -34.685 1.00 68.44 309 HIS A CA 1
ATOM 2438 C C . HIS A 1 309 ? 0.146 -5.347 -35.674 1.00 68.44 309 HIS A C 1
ATOM 2440 O O . HIS A 1 309 ? 0.098 -6.538 -35.368 1.00 68.44 309 HIS A O 1
ATOM 2446 N N . HIS A 1 310 ? 0.644 -4.920 -36.835 1.00 73.56 310 HIS A N 1
ATOM 2447 C CA . HIS A 1 310 ? 1.218 -5.803 -37.845 1.00 73.56 310 HIS A CA 1
ATOM 2448 C C . HIS A 1 310 ? 2.435 -6.561 -37.306 1.00 73.56 310 HIS A C 1
ATOM 2450 O O . HIS A 1 310 ? 2.481 -7.785 -37.371 1.00 73.56 310 HIS A O 1
ATOM 2456 N N . ASP A 1 311 ? 3.403 -5.857 -36.716 1.00 71.06 311 ASP A N 1
ATOM 2457 C CA . ASP A 1 311 ? 4.593 -6.492 -36.150 1.00 71.06 311 ASP A CA 1
ATOM 2458 C C . ASP A 1 311 ? 4.251 -7.440 -34.991 1.00 71.06 311 ASP A C 1
ATOM 2460 O O . ASP A 1 311 ? 4.855 -8.508 -34.885 1.00 71.06 311 ASP A O 1
ATOM 2464 N N . LEU A 1 312 ? 3.274 -7.090 -34.147 1.00 73.38 312 LEU A N 1
ATOM 2465 C CA . LEU A 1 312 ? 2.784 -7.972 -33.085 1.00 73.38 312 LEU A CA 1
ATOM 2466 C C . LEU A 1 312 ? 2.171 -9.256 -33.656 1.00 73.38 312 LEU A C 1
ATOM 2468 O O . LEU A 1 312 ? 2.537 -10.350 -33.228 1.00 73.38 312 LEU A O 1
ATOM 2472 N N . ARG A 1 313 ? 1.276 -9.143 -34.640 1.00 77.94 313 ARG A N 1
ATOM 2473 C CA . ARG A 1 313 ? 0.566 -10.300 -35.200 1.00 77.94 313 ARG A CA 1
ATOM 2474 C C . ARG A 1 313 ? 1.454 -11.173 -36.077 1.00 77.94 313 ARG A C 1
ATOM 2476 O O . ARG A 1 313 ? 1.532 -12.374 -35.847 1.00 77.94 313 ARG A O 1
ATOM 2483 N N . GLU A 1 314 ? 2.137 -10.586 -37.054 1.00 78.69 314 GLU A N 1
ATOM 2484 C CA . GLU A 1 314 ? 2.873 -11.359 -38.059 1.00 78.69 314 GLU A CA 1
ATOM 2485 C C . GLU A 1 314 ? 4.256 -11.795 -37.584 1.00 78.69 314 GLU A C 1
ATOM 2487 O O . GLU A 1 314 ? 4.665 -12.926 -37.830 1.00 78.69 314 GLU A O 1
ATOM 2492 N N . ARG A 1 315 ? 4.995 -10.915 -36.897 1.00 78.25 315 ARG A N 1
ATOM 2493 C CA . ARG A 1 315 ? 6.390 -11.207 -36.520 1.00 78.25 315 ARG A CA 1
ATOM 2494 C C . ARG A 1 315 ? 6.514 -11.844 -35.147 1.00 78.25 315 ARG A C 1
ATOM 2496 O O . ARG A 1 315 ? 7.496 -12.535 -34.895 1.00 78.25 315 ARG A O 1
ATOM 2503 N N . MET A 1 316 ? 5.558 -11.582 -34.258 1.00 75.69 316 MET A N 1
ATOM 2504 C CA . MET A 1 316 ? 5.564 -12.105 -32.891 1.00 75.69 316 MET A CA 1
ATOM 2505 C C . MET A 1 316 ? 4.451 -13.126 -32.638 1.00 75.69 316 MET A C 1
ATO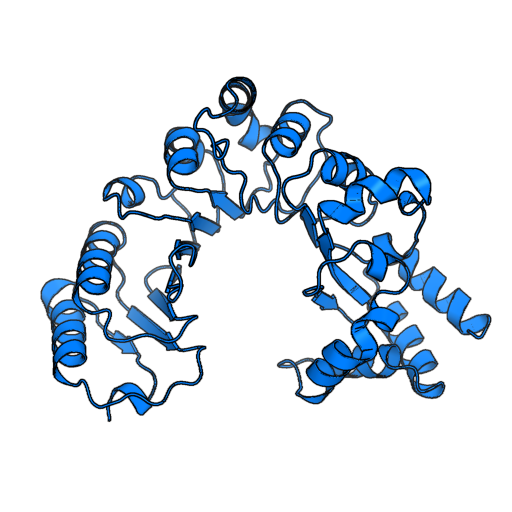M 2507 O O . MET A 1 316 ? 4.388 -13.678 -31.555 1.00 75.69 316 MET A O 1
ATOM 2511 N N . GLY A 1 317 ? 3.586 -13.439 -33.608 1.00 78.62 317 GLY A N 1
ATOM 2512 C CA . GLY A 1 317 ? 2.548 -14.462 -33.420 1.00 78.62 317 GLY A CA 1
ATOM 2513 C C . GLY A 1 317 ? 1.525 -14.119 -32.328 1.00 78.62 317 GLY A C 1
ATOM 2514 O O . GLY A 1 317 ? 0.857 -15.011 -31.797 1.00 78.62 317 GLY A O 1
ATOM 2515 N N . VAL A 1 318 ? 1.396 -12.836 -31.977 1.00 80.50 318 VAL A N 1
ATOM 2516 C CA . VAL A 1 318 ? 0.405 -12.358 -31.011 1.00 80.50 318 VAL A CA 1
ATOM 2517 C C . VAL A 1 318 ? -0.978 -12.513 -31.629 1.00 80.50 318 VAL A C 1
ATOM 2519 O O . VAL A 1 318 ? -1.278 -11.934 -32.672 1.00 80.50 318 VAL A O 1
ATOM 2522 N N . ARG A 1 319 ? -1.841 -13.292 -30.977 1.00 81.81 319 ARG A N 1
ATOM 2523 C CA . ARG A 1 319 ? -3.186 -13.614 -31.474 1.00 81.81 319 ARG A CA 1
ATOM 2524 C C . ARG A 1 319 ? -4.168 -12.477 -31.237 1.00 81.81 319 ARG A C 1
ATOM 2526 O O . ARG A 1 319 ? -5.060 -12.248 -32.047 1.00 81.81 319 ARG A O 1
ATOM 2533 N N . GLU A 1 320 ? -3.988 -11.752 -30.139 1.00 83.31 320 GLU A N 1
ATOM 2534 C CA . GLU A 1 320 ? -4.915 -10.714 -29.708 1.00 83.31 320 GLU A CA 1
ATOM 2535 C C . GLU A 1 320 ? -4.161 -9.461 -29.254 1.00 83.31 320 GLU A C 1
ATOM 2537 O O . GLU A 1 320 ? -3.246 -9.529 -28.433 1.00 83.31 320 GLU A O 1
ATOM 2542 N N . VAL A 1 321 ? -4.566 -8.308 -29.785 1.00 80.06 321 VAL A N 1
ATOM 2543 C CA . VAL A 1 321 ? -4.083 -6.992 -29.357 1.00 80.06 321 VAL A CA 1
ATOM 2544 C C . VAL A 1 321 ? -5.310 -6.179 -28.968 1.00 80.06 321 VAL A C 1
ATOM 2546 O O . VAL A 1 321 ? -6.142 -5.888 -29.826 1.00 80.06 321 VAL A O 1
ATOM 2549 N N . SER A 1 322 ? -5.434 -5.863 -27.681 1.00 80.25 322 SER A N 1
ATOM 2550 C CA . SER A 1 322 ? -6.506 -5.035 -27.131 1.00 80.25 322 SER A CA 1
ATOM 2551 C C . SER A 1 322 ? -5.985 -3.626 -26.890 1.00 80.25 322 SER A C 1
ATOM 2553 O O . SER A 1 322 ? -4.999 -3.427 -26.177 1.00 80.25 322 SER A O 1
ATOM 2555 N N . THR A 1 323 ? -6.668 -2.648 -27.471 1.00 76.56 323 THR A N 1
ATOM 2556 C CA . THR A 1 323 ? -6.344 -1.225 -27.389 1.00 76.56 323 THR A CA 1
ATOM 2557 C C . THR A 1 323 ? -7.545 -0.435 -26.861 1.00 76.56 323 THR A C 1
ATOM 2559 O O . THR A 1 323 ? -8.683 -0.867 -27.054 1.00 76.56 323 THR A O 1
ATOM 2562 N N . PRO A 1 324 ? -7.351 0.720 -26.194 1.00 67.31 324 PRO A N 1
ATOM 2563 C CA . PRO A 1 324 ? -8.467 1.573 -25.798 1.00 67.31 324 PRO A CA 1
ATOM 2564 C C . PRO A 1 324 ? -9.254 2.030 -27.034 1.00 67.31 324 PRO A C 1
ATOM 2566 O O . PRO A 1 324 ? -8.664 2.275 -28.085 1.00 67.31 324 PRO A O 1
ATOM 2569 N N . ALA A 1 325 ? -10.577 2.182 -26.919 1.00 66.25 325 ALA A N 1
ATOM 2570 C CA . ALA A 1 325 ? -11.459 2.441 -28.067 1.00 66.25 325 ALA A CA 1
ATOM 2571 C C . ALA A 1 325 ? -11.059 3.681 -28.893 1.00 66.25 325 ALA A C 1
ATOM 2573 O O . ALA A 1 325 ? -11.064 3.650 -30.124 1.00 66.25 325 ALA A O 1
ATOM 2574 N N . TRP A 1 326 ? -10.623 4.752 -28.222 1.00 59.19 326 TRP A N 1
ATOM 2575 C CA . TRP A 1 326 ? -10.156 5.987 -28.864 1.00 59.19 326 TRP A CA 1
ATOM 2576 C C . TRP A 1 326 ? -8.851 5.812 -29.657 1.00 59.19 326 TRP A C 1
ATOM 2578 O O . TRP A 1 326 ? -8.457 6.705 -30.402 1.00 59.19 326 TRP A O 1
ATOM 2588 N N . TRP A 1 327 ? -8.177 4.669 -29.523 1.00 60.69 327 TRP A N 1
ATOM 2589 C CA . TRP A 1 327 ? -6.930 4.365 -30.212 1.00 60.69 327 TRP A CA 1
ATOM 2590 C C . TRP A 1 327 ? -7.145 3.728 -31.593 1.00 60.69 327 TRP A C 1
ATOM 2592 O O . TRP A 1 327 ? -6.216 3.699 -32.389 1.00 60.69 327 TRP A O 1
ATOM 2602 N N . THR A 1 328 ? -8.359 3.263 -31.905 1.00 53.16 328 THR A N 1
ATOM 2603 C CA . THR A 1 328 ? -8.724 2.675 -33.215 1.00 53.16 328 THR A CA 1
ATOM 2604 C C . THR A 1 328 ? -9.424 3.654 -34.173 1.00 53.16 328 THR A C 1
ATOM 2606 O O . THR A 1 328 ? -9.826 3.254 -35.264 1.00 53.16 328 THR A O 1
ATOM 2609 N N . GLY A 1 329 ? -9.565 4.919 -33.751 1.00 47.22 329 GLY A N 1
ATOM 2610 C CA . GLY A 1 329 ? -10.331 5.984 -34.412 1.00 47.22 329 GLY A CA 1
ATOM 2611 C C . GLY A 1 329 ? -9.702 6.610 -35.646 1.00 47.22 329 GLY A C 1
ATOM 2612 O O . GLY A 1 329 ? -8.459 6.701 -35.777 1.00 47.22 329 GLY A O 1
#

pLDDT: mean 76.63, std 14.5, range [37.88, 98.31]

Secondary structure (DSSP, 8-state):
--HHHHHHHHHHHHSTT-HHHHHHHHHHHHHTT-HHHHHHHHHHT-SSPPHHHHHHHHHHHHHHHGGGGGTB-TT-EEETTEEEEEEE-HHHHHHHHHHTGGG-GGGGG--EEEE-S-HHHHHHHHH-TT--EEEE--HHHHHHHHHS-----SEE--TT--SS-TTS---HHHHHHGGGHHHH-TT--EEEE-HHHHHHHTTTGGGS--SEEEEE-SS--GGGGG-PPTT--EEEEE---TTSS--EE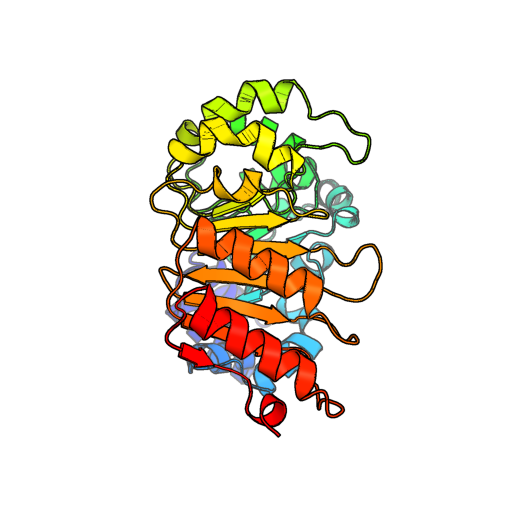EEEETTEEEEEE-S--S--HHHHHHHHHHHHHHS--SEEEEEE-S---PPP-HHHHHHHHHIIIIIH---EEE--GGG--

Radius of gyration: 22.49 Å; chains: 1; bounding box: 54×36×65 Å

=== Feature glossary ===
Legend for the data blocks above and below:

— What the protein is —

The amino-acid sequence is the protein's primary structure: the linear order of residues from the N-terminus to the C-terminus, written in one-letter code. Everything else here — the 3D coordinates, the secondary structure, the domain annotations — is ultimately a consequence of this string.

Database cross-references. InterPro integrates a dozen domain/family signature databases into unified entries with residue-range hits. GO terms attach function/process/location labels with evidence codes. CATH codes position the fold in a four-level structural taxonomy. Organism is the NCBI-taxonomy species name.

— Where its atoms are —

The mmCIF block holds the 3D Cartesian coordinates of each backbone atom (N, Cα, C, O) in ångströms. mmCIF is the PDB's canonical archive format — a tagged-loop text representation of the atomic model.

The six renders are orthographic views along the three Cartesian axes in both directions. Representation (cartoon, sticks, or surface) and color scheme (sequence-rainbow or by-chain) vary across proteins so the training set covers all the common visualization conventions.

— Local backbone conformation —

Secondary structure is the local, repeating backbone conformation. DSSP classifies it into eight states by reading the hydrogen-bond network: three helix types (H, G, I), two β types (E, B), two non-regular types (T, S), and unstructured coil (-).

SS3 is a coarse helix/strand/coil call (letters a/b/c) made by the P-SEA algorithm from inter-Cα distances and dihedrals. It is less detailed than DSSP but needs only Cα positions.

Backbone dihedral angles. Every residue except chain termini has a φ (preceding-C → N → Cα → C) and a ψ (N → Cα → C → next-N). They are reported in degrees following the IUPAC sign convention. Secondary structure is essentially a statement about which (φ, ψ) basin each residue occupies.

— Global shape and packing —

The geometric summary reports three shape descriptors. Rg (radius of gyration) measures how spread out the Cα atoms are about their centre of mass; compact globular proteins have small Rg, elongated or unfolded ones large. Cα contacts (<8 Å, |i−j|>4) count long-range residue pairs in spatial proximity — high for tightly packed folds, near zero for rods or random coil. The bounding-box extents give the protein's footprint along x, y, z in Å.

Solvent accessibility: the surface area of each residue that a 1.4 Å water probe can touch, in Å². When only backbone atoms are present the absolute values are lower than full-atom SASA (side chains contribute most of the area) and are flagged as backbone-only.

Plot images: a contact map (which residues are close in 3D, as an N×N binary image), a Ramachandran scatter (backbone torsion angles, revealing secondary-structure composition at a glance), and — for AlphaFold structures — a PAE heatmap (pairwise prediction confidence).

— Structural neighborhood —

Foldseek's 3Di representation compresses backbone geometry into a per-residue letter drawn from a learned twenty-state alphabet. It captures the tertiary interaction pattern around each residue — which residues are packed against it in space, regardless of where they are in sequence.

Structural nearest neighbors (via Foldseek easy-search vs the PDB). Reported per hit: target PDB id, E-value, and alignment TM-score. A TM-score above ~0.5 is the conventional threshold for 'same fold'.

— Confidence and disorder —

pLDDT (predicted Local Distance Difference Test) is AlphaFold's per-residue confidence score, ranging from 0 to 100. Values above 90 indicate high confidence (typically well-packed cores); 70–90 is confident; 50–70 low confidence; below 50 usually means the region is disordered or the prediction is unreliable there. AlphaFold stores pLDDT in the mmCIF B-factor column.

For experimental (PDB) structures, the B-factor (temperature factor) quantifies the positional spread of each atom in the crystal — a combination of thermal vibration and static disorder — in units of Å². High B-factors mark flexible loops or poorly resolved regions; low B-factors mark the rigid, well-ordered core.

Predicted Aligned Error (PAE) is an AlphaFold confidence matrix: entry (i, j) is the expected error in the position of residue j, in ångströms, when the prediction is superimposed on the true structure at residue i. Low PAE within a block of residues means that block is internally rigid and well-predicted; high PAE between two blocks means their relative placement is uncertain even if each block individually is confident.